Protein AF-A0A067P7G4-F1 (afdb_monomer_lite)

Structure (mmCIF, N/CA/C/O backbone):
data_AF-A0A067P7G4-F1
#
_entry.id   AF-A0A067P7G4-F1
#
loop_
_atom_site.group_PDB
_atom_site.id
_atom_site.type_symbol
_atom_site.label_atom_id
_atom_site.label_alt_id
_atom_site.label_comp_id
_atom_site.label_asym_id
_atom_site.label_entity_id
_atom_site.label_seq_id
_atom_site.pdbx_PDB_ins_code
_atom_site.Cartn_x
_atom_site.Cartn_y
_atom_site.Cartn_z
_atom_site.occupancy
_atom_site.B_iso_or_equiv
_atom_site.auth_seq_id
_atom_site.auth_comp_id
_atom_site.auth_asym_id
_atom_site.auth_atom_id
_atom_site.pdbx_PDB_model_num
ATOM 1 N N . MET A 1 1 ? 5.130 -58.683 61.739 1.00 37.44 1 MET A N 1
ATOM 2 C CA . MET A 1 1 ? 5.620 -57.426 62.346 1.00 37.44 1 MET A CA 1
ATOM 3 C C . MET A 1 1 ? 4.709 -56.280 61.912 1.00 37.44 1 MET A C 1
ATOM 5 O O . MET A 1 1 ? 4.531 -56.102 60.721 1.00 37.44 1 MET A O 1
ATOM 9 N N . VAL A 1 2 ? 4.068 -55.634 62.901 1.00 35.06 2 VAL A N 1
ATOM 10 C CA . VAL A 1 2 ? 3.696 -54.199 63.030 1.00 35.06 2 VAL A CA 1
ATOM 11 C C . VAL A 1 2 ? 3.196 -53.484 61.751 1.00 35.06 2 VAL A C 1
ATOM 13 O O . VAL A 1 2 ? 3.979 -53.220 60.854 1.00 35.06 2 VAL A O 1
ATOM 16 N N . LYS A 1 3 ? 1.889 -53.251 61.534 1.00 34.88 3 LYS A N 1
ATOM 17 C CA . LYS A 1 3 ? 0.940 -52.304 62.188 1.00 34.88 3 LYS A CA 1
ATOM 18 C C . LYS A 1 3 ? 1.294 -50.823 61.940 1.00 34.88 3 LYS A C 1
ATOM 20 O O . LYS A 1 3 ? 2.194 -50.297 62.575 1.00 34.88 3 LYS A O 1
ATOM 25 N N . GLY A 1 4 ? 0.530 -50.142 61.077 1.00 32.56 4 GLY A N 1
ATOM 26 C CA . GLY A 1 4 ? 0.728 -48.712 60.790 1.00 32.56 4 GLY A CA 1
ATOM 27 C C . GLY A 1 4 ? -0.354 -48.069 59.918 1.00 32.56 4 GLY A C 1
ATOM 28 O O . GLY A 1 4 ? -0.112 -47.699 58.781 1.00 32.56 4 GLY A O 1
ATOM 29 N N . ASN A 1 5 ? -1.559 -47.977 60.472 1.00 32.44 5 ASN A N 1
ATOM 30 C CA . ASN A 1 5 ? -2.705 -47.175 60.031 1.00 32.44 5 ASN A CA 1
ATOM 31 C C . ASN A 1 5 ? -2.359 -45.6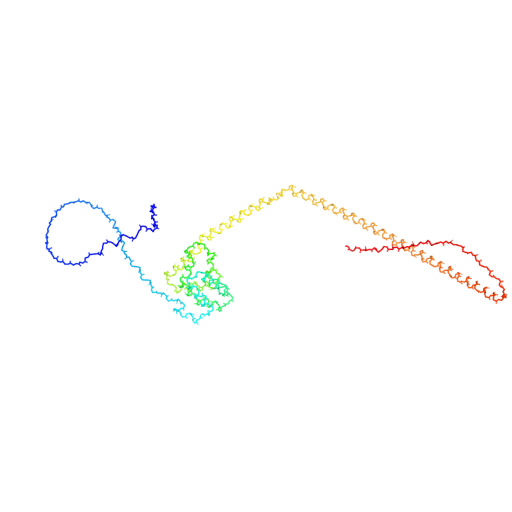75 59.917 1.00 32.44 5 ASN A C 1
ATOM 33 O O . ASN A 1 5 ? -1.681 -45.195 60.815 1.00 32.44 5 ASN A O 1
ATOM 37 N N . LEU A 1 6 ? -2.914 -44.938 58.938 1.00 35.84 6 LEU A N 1
ATOM 38 C CA . LEU A 1 6 ? -3.448 -43.571 59.128 1.00 35.84 6 LEU A CA 1
ATOM 39 C C . LEU A 1 6 ? -4.192 -43.057 57.880 1.00 35.84 6 LEU A C 1
ATOM 41 O O . LEU A 1 6 ? -3.631 -42.509 56.937 1.00 35.84 6 LEU A O 1
ATOM 45 N N . LYS A 1 7 ? -5.516 -43.214 57.932 1.00 39.22 7 LYS A N 1
ATOM 46 C CA . LYS A 1 7 ? -6.488 -42.369 57.231 1.00 39.22 7 LYS A CA 1
ATOM 47 C C . LYS A 1 7 ? -6.381 -40.917 57.737 1.00 39.22 7 LYS A C 1
ATOM 49 O O . LYS A 1 7 ? -6.209 -40.720 58.939 1.00 39.22 7 LYS A O 1
ATOM 54 N N . SER A 1 8 ? -6.743 -39.967 56.867 1.00 36.94 8 SER A N 1
ATOM 55 C CA . SER A 1 8 ? -7.354 -38.643 57.151 1.00 36.94 8 SER A CA 1
ATOM 56 C C . SER A 1 8 ? -6.454 -37.396 57.068 1.00 36.94 8 SER A C 1
ATOM 58 O O . SER A 1 8 ? -5.640 -37.128 57.942 1.00 36.94 8 SER A O 1
ATOM 60 N N . SER A 1 9 ? -6.759 -36.525 56.102 1.00 41.25 9 SER A N 1
ATOM 61 C CA . SER A 1 9 ? -6.746 -35.063 56.284 1.00 41.25 9 SER A CA 1
ATOM 62 C C . SER A 1 9 ? -8.078 -34.507 55.783 1.00 41.25 9 SER A C 1
ATOM 64 O O . SER A 1 9 ? -8.173 -33.814 54.779 1.00 41.25 9 SER A O 1
ATOM 66 N N . ALA A 1 10 ? -9.141 -34.906 56.483 1.00 38.00 10 ALA A N 1
ATOM 67 C CA . ALA A 1 10 ? -10.427 -34.229 56.447 1.00 38.00 10 ALA A CA 1
ATOM 68 C C . ALA A 1 10 ? -10.395 -33.135 57.522 1.00 38.00 10 ALA A C 1
ATOM 70 O O . ALA A 1 10 ? -10.117 -33.419 58.689 1.00 38.00 10 ALA A O 1
ATOM 71 N N . SER A 1 11 ? -10.638 -31.887 57.122 1.00 48.03 11 SER A N 1
ATOM 72 C CA . SER A 1 11 ? -10.582 -30.713 57.990 1.00 48.03 11 SER A CA 1
ATOM 73 C C . SER A 1 11 ? -11.470 -30.848 59.237 1.00 48.03 11 SER A C 1
ATOM 75 O O . SER A 1 11 ? -12.664 -31.144 59.185 1.00 48.03 11 SER A O 1
ATOM 77 N N . SER A 1 12 ? -10.837 -30.596 60.379 1.00 49.59 12 SER A N 1
ATOM 78 C CA . SER A 1 12 ? -11.317 -30.759 61.751 1.00 49.59 12 SER A CA 1
ATOM 79 C C . SER A 1 12 ? -12.225 -29.608 62.230 1.00 49.59 12 SER A C 1
ATOM 81 O O . SER A 1 12 ? -11.876 -28.915 63.188 1.00 49.59 12 SER A O 1
ATOM 83 N N . THR A 1 13 ? -13.405 -29.387 61.625 1.00 49.88 13 THR A N 1
ATOM 84 C CA . THR A 1 13 ? -14.286 -28.293 62.116 1.00 49.88 13 THR A CA 1
ATOM 85 C C . THR A 1 13 ? -15.806 -28.504 62.037 1.00 49.88 13 THR A C 1
ATOM 87 O O . THR A 1 13 ? -16.535 -27.521 62.109 1.00 49.88 13 THR A O 1
ATOM 90 N N . THR A 1 14 ? -16.358 -29.726 61.964 1.00 51.53 14 THR A N 1
ATOM 91 C CA . THR A 1 14 ? -17.844 -29.879 61.964 1.00 51.53 14 THR A CA 1
ATOM 92 C C . THR A 1 14 ? -18.454 -31.102 62.665 1.00 51.53 14 THR A C 1
ATOM 94 O O . THR A 1 14 ? -19.670 -31.266 62.610 1.00 51.53 14 THR A O 1
ATOM 97 N N . ARG A 1 15 ? -17.715 -31.929 63.424 1.00 47.44 15 ARG A N 1
ATOM 98 C CA . ARG A 1 15 ? -18.303 -33.122 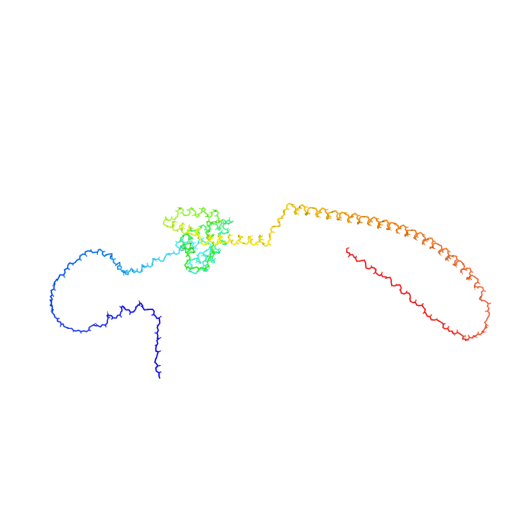64.091 1.00 47.44 15 ARG A CA 1
ATOM 99 C C . ARG A 1 15 ? -18.266 -33.112 65.625 1.00 47.44 15 ARG A C 1
ATOM 101 O O . ARG A 1 15 ? -18.019 -34.133 66.252 1.00 47.44 15 ARG A O 1
ATOM 108 N N . ARG A 1 16 ? -18.560 -31.964 66.248 1.00 52.81 16 ARG A N 1
ATOM 109 C CA . ARG A 1 16 ? -18.739 -31.838 67.715 1.00 52.81 16 ARG A CA 1
ATOM 110 C C . ARG A 1 16 ? -20.049 -31.134 68.098 1.00 52.81 16 ARG A C 1
ATOM 112 O O . ARG A 1 16 ? -20.063 -30.297 68.993 1.00 52.81 16 ARG A O 1
ATOM 119 N N . LYS A 1 17 ? -21.153 -31.439 67.403 1.00 51.19 17 LYS A N 1
ATOM 120 C CA . LYS A 1 17 ? -22.494 -30.911 67.744 1.00 51.19 17 LYS A CA 1
ATOM 121 C C . LYS A 1 17 ? -23.625 -31.937 67.863 1.00 51.19 17 LYS A C 1
ATOM 123 O O . LYS A 1 17 ? -24.713 -31.559 68.273 1.00 51.19 17 LYS A O 1
ATOM 128 N N . HIS A 1 18 ? -23.371 -33.226 67.643 1.00 47.22 18 HIS A N 1
ATOM 129 C CA . HIS A 1 18 ? -24.398 -34.265 67.800 1.00 47.22 18 HIS A CA 1
ATOM 130 C C . HIS A 1 18 ? -23.832 -35.491 68.526 1.00 47.22 18 HIS A C 1
ATOM 132 O O . HIS A 1 18 ? -23.586 -36.523 67.919 1.00 47.22 18 HIS A O 1
ATOM 138 N N . ALA A 1 19 ? -23.561 -35.359 69.828 1.00 43.84 19 ALA A N 1
ATOM 139 C CA . ALA A 1 19 ? -23.243 -36.498 70.704 1.00 43.84 19 ALA A CA 1
ATOM 140 C C . ALA A 1 19 ? -23.754 -36.301 72.146 1.00 43.84 19 ALA A C 1
ATOM 142 O O . ALA A 1 19 ? -23.176 -36.809 73.099 1.00 43.84 19 ALA A O 1
ATOM 143 N N . LYS A 1 20 ? -24.831 -35.526 72.321 1.00 49.62 20 LYS A N 1
ATOM 144 C CA . LYS A 1 20 ? -25.606 -35.461 73.569 1.00 49.62 20 LYS A CA 1
ATOM 145 C C . LYS A 1 20 ? -27.077 -35.256 73.221 1.00 49.62 20 LYS A C 1
ATOM 147 O O . LYS A 1 20 ? -27.537 -34.121 73.229 1.00 49.62 20 LYS A O 1
ATOM 152 N N . LYS A 1 21 ? -27.752 -36.333 72.806 1.00 44.19 21 LYS A N 1
ATOM 153 C CA . LYS A 1 21 ? -29.220 -36.525 72.782 1.00 44.19 21 LYS A CA 1
ATOM 154 C C . LYS A 1 21 ? -29.538 -37.824 72.034 1.00 44.19 21 LYS A C 1
ATOM 156 O O . LYS A 1 21 ? -29.974 -37.806 70.894 1.00 44.19 21 LYS A O 1
ATOM 161 N N . ALA A 1 22 ? -29.237 -38.945 72.668 1.00 38.84 22 ALA A N 1
ATOM 162 C CA . ALA A 1 22 ? -29.846 -40.232 72.360 1.00 38.84 22 ALA A CA 1
ATOM 163 C C . ALA A 1 22 ? -29.554 -41.133 73.556 1.00 38.84 22 ALA A C 1
ATOM 165 O O . ALA A 1 22 ? -28.545 -41.825 73.558 1.00 38.84 22 ALA A O 1
ATOM 166 N N . LEU A 1 23 ? -30.349 -40.981 74.615 1.00 33.88 23 LEU A N 1
ATOM 167 C CA . LEU A 1 23 ? -30.741 -42.045 75.541 1.00 33.88 23 LEU A CA 1
ATOM 168 C C . LEU A 1 23 ? -31.641 -41.445 76.623 1.00 33.88 23 LEU A C 1
ATOM 170 O O . LEU A 1 23 ? -31.251 -40.542 77.361 1.00 33.88 23 LEU A O 1
ATOM 174 N N . GLY A 1 24 ? -32.860 -41.961 76.648 1.00 29.84 24 GLY A N 1
ATOM 175 C CA . GLY A 1 24 ? -33.899 -41.760 77.645 1.00 29.84 24 GLY A CA 1
ATOM 176 C C . GLY A 1 24 ? -35.261 -41.934 76.962 1.00 29.84 24 GLY A C 1
ATOM 177 O O . GLY A 1 24 ? -35.410 -41.362 75.878 1.00 29.84 24 GLY A O 1
ATOM 178 N N . PRO A 1 25 ? -36.255 -42.648 77.537 1.00 41.41 25 PRO A N 1
ATOM 179 C CA . PRO A 1 25 ? -36.322 -43.275 78.876 1.00 41.41 25 PRO A CA 1
ATOM 180 C C . PRO A 1 25 ? -36.925 -44.721 78.843 1.00 41.41 25 PRO A C 1
ATOM 182 O O . PRO A 1 25 ? -37.183 -45.219 77.746 1.00 41.41 25 PRO A O 1
ATOM 185 N N . PRO A 1 26 ? -37.101 -45.437 79.980 1.00 39.00 26 PRO A N 1
ATOM 186 C CA . PRO A 1 26 ? -38.327 -45.253 80.776 1.00 39.00 26 PRO A CA 1
ATOM 187 C C . PRO A 1 26 ? -38.173 -45.374 82.316 1.00 39.00 26 PRO A C 1
ATOM 189 O O . PRO A 1 26 ? -37.183 -45.886 82.827 1.00 39.00 26 PRO A O 1
ATOM 192 N N . ASP A 1 27 ? -39.235 -44.911 82.984 1.00 32.38 27 ASP A N 1
ATOM 193 C CA . ASP A 1 27 ? -39.770 -45.256 84.314 1.00 32.38 27 ASP A CA 1
ATOM 194 C C . ASP A 1 27 ? -39.235 -44.667 85.644 1.00 32.38 27 ASP A C 1
ATOM 196 O O . ASP A 1 27 ? -38.199 -45.047 86.177 1.00 32.38 27 ASP A O 1
ATOM 200 N N . GLN A 1 28 ? -40.140 -43.850 86.220 1.00 33.31 28 GLN A N 1
ATOM 201 C CA . GLN A 1 28 ? -40.602 -43.785 87.623 1.00 33.31 28 GLN A CA 1
ATOM 202 C C . GLN A 1 28 ? -39.790 -43.037 88.713 1.00 33.31 28 GLN A C 1
ATOM 204 O O . GLN A 1 28 ? -38.634 -42.686 88.496 1.00 33.31 28 GLN A O 1
ATOM 209 N N . PRO A 1 29 ? -40.476 -42.590 89.797 1.00 47.06 29 PRO A N 1
ATOM 210 C CA . PRO A 1 29 ? -40.441 -41.213 90.292 1.00 47.06 29 PRO A CA 1
ATOM 211 C C . PRO A 1 29 ? -39.623 -41.071 91.583 1.00 47.06 29 PRO A C 1
ATOM 213 O O . PRO A 1 29 ? -39.289 -42.066 92.206 1.00 47.06 29 PRO A O 1
ATOM 216 N N . ASP A 1 30 ? -39.317 -39.835 91.989 1.00 32.44 30 ASP A N 1
ATOM 217 C CA . ASP A 1 30 ? -39.551 -39.344 93.357 1.00 32.44 30 ASP A CA 1
ATOM 218 C C . ASP A 1 30 ? -38.927 -37.961 93.609 1.00 32.44 30 ASP A C 1
ATOM 220 O O . ASP A 1 30 ? -38.006 -37.495 92.944 1.00 32.44 30 ASP A O 1
ATOM 224 N N . THR A 1 31 ? -39.580 -37.301 94.556 1.00 36.06 31 THR A N 1
ATOM 225 C CA . THR A 1 31 ? -39.586 -35.900 95.006 1.00 36.06 31 THR A CA 1
ATOM 226 C C . THR A 1 31 ? -38.274 -35.382 95.685 1.00 36.06 31 THR A C 1
ATOM 228 O O . THR A 1 31 ? -37.202 -35.905 95.412 1.00 36.06 31 THR A O 1
ATOM 231 N N . PRO A 1 32 ? -38.264 -34.277 96.472 1.00 51.12 32 PRO A N 1
ATOM 232 C CA . PRO A 1 32 ? -37.805 -32.937 96.085 1.00 51.12 32 PRO A CA 1
ATOM 233 C C . PRO A 1 32 ? -36.645 -32.409 96.983 1.00 51.12 32 PRO A C 1
ATOM 235 O O . PRO A 1 32 ? -36.084 -33.153 97.780 1.00 51.12 32 PRO A O 1
ATOM 238 N N . ASN A 1 33 ? -36.384 -31.088 96.937 1.00 33.56 33 ASN A N 1
ATOM 239 C CA . ASN A 1 33 ? -36.020 -30.204 98.075 1.00 33.56 33 ASN A CA 1
ATOM 240 C C . ASN A 1 33 ? -34.658 -29.457 98.005 1.00 33.56 33 ASN A C 1
ATOM 242 O O . ASN A 1 33 ? -33.608 -30.079 97.933 1.00 33.56 33 ASN A O 1
ATOM 246 N N . ARG A 1 34 ? -34.760 -28.109 98.099 1.00 30.69 34 ARG A N 1
ATOM 247 C CA . ARG A 1 34 ? -33.940 -27.107 98.843 1.00 30.69 34 ARG A CA 1
ATOM 248 C C . ARG A 1 34 ? -32.394 -27.194 98.790 1.00 30.69 34 ARG A C 1
ATOM 250 O O . ARG A 1 34 ? -31.807 -28.245 98.923 1.00 30.69 34 ARG A O 1
ATOM 257 N N . ASP A 1 35 ? -31.613 -26.113 98.710 1.00 36.88 35 ASP A N 1
ATOM 258 C CA . ASP A 1 35 ? -31.685 -24.882 99.504 1.00 36.88 35 ASP A CA 1
ATOM 259 C C . ASP A 1 35 ? -30.547 -23.896 99.102 1.00 36.88 35 ASP A C 1
ATOM 261 O O . ASP A 1 35 ? -29.462 -24.319 98.714 1.00 36.88 35 ASP A O 1
ATOM 265 N N . LYS A 1 36 ? -30.783 -22.597 99.365 1.00 34.22 36 LYS A N 1
ATOM 266 C CA . LYS A 1 36 ? -29.830 -21.534 99.808 1.00 34.22 36 LYS A CA 1
ATOM 267 C C . LYS A 1 36 ? -28.869 -20.790 98.828 1.00 34.22 36 LYS A C 1
ATOM 269 O O . LYS A 1 36 ? -27.791 -21.240 98.467 1.00 34.22 36 LYS A O 1
ATOM 274 N N . LYS A 1 37 ? -29.274 -19.529 98.559 1.00 31.25 37 LYS A N 1
ATOM 275 C CA . LYS A 1 37 ? -28.559 -18.206 98.475 1.00 31.25 37 LYS A CA 1
ATOM 276 C C . LYS A 1 37 ? -27.235 -18.058 99.297 1.00 31.25 37 LYS A C 1
ATOM 278 O O . LYS A 1 37 ? -27.057 -18.869 100.200 1.00 31.25 37 LYS A O 1
ATOM 283 N N . PRO A 1 38 ? -26.490 -16.903 99.288 1.00 49.53 38 PRO A N 1
ATOM 284 C CA . PRO A 1 38 ? -26.259 -15.790 98.318 1.00 49.53 38 PRO A CA 1
ATOM 285 C C . PRO A 1 38 ? -24.783 -15.223 98.314 1.00 49.53 38 PRO A C 1
ATOM 287 O O . PRO A 1 38 ? -23.913 -15.783 98.966 1.00 49.53 38 PRO A O 1
ATOM 290 N N . LYS A 1 39 ? -24.581 -14.021 97.708 1.00 27.88 39 LYS A N 1
ATOM 291 C CA . LYS A 1 39 ? -23.452 -13.024 97.750 1.00 27.88 39 LYS A CA 1
ATOM 292 C C . LYS A 1 39 ? -22.495 -13.073 96.541 1.00 27.88 39 LYS A C 1
ATOM 294 O O . LYS A 1 39 ? -22.135 -14.149 96.113 1.00 27.88 39 LYS A O 1
ATOM 299 N N . ALA A 1 40 ? -21.984 -11.983 95.955 1.00 29.62 40 ALA A N 1
ATOM 300 C CA . ALA A 1 40 ? -22.155 -10.532 96.086 1.00 29.62 40 ALA A CA 1
ATOM 301 C C . ALA A 1 40 ? -21.488 -9.833 94.864 1.00 29.62 40 ALA A C 1
ATOM 303 O O . ALA A 1 40 ? -20.621 -10.423 94.236 1.00 29.62 40 ALA A O 1
ATOM 304 N N . LYS A 1 41 ? -21.910 -8.586 94.581 1.00 32.41 41 LYS A N 1
ATOM 305 C CA . LYS A 1 41 ? -21.207 -7.449 93.925 1.00 32.41 41 LYS A CA 1
ATOM 306 C C . LYS A 1 41 ? -20.089 -7.734 92.896 1.00 32.41 41 LYS A C 1
ATOM 308 O O . LYS A 1 41 ? -19.017 -8.154 93.291 1.00 32.41 41 LYS A O 1
ATOM 313 N N . GLU A 1 42 ? -20.240 -7.236 91.661 1.00 30.55 42 GLU A N 1
ATOM 314 C CA . GLU A 1 42 ? -19.440 -6.094 91.159 1.00 30.55 42 GLU A CA 1
ATOM 315 C C . GLU A 1 42 ? -19.743 -5.719 89.694 1.00 30.55 42 GLU A C 1
ATOM 317 O O . GLU A 1 42 ? -19.790 -6.560 88.804 1.00 30.55 42 GLU A O 1
ATOM 322 N N . LYS A 1 43 ? -19.844 -4.400 89.494 1.00 34.69 43 LYS A N 1
ATOM 323 C CA . LYS A 1 43 ? -19.420 -3.600 88.333 1.00 34.69 43 LYS A CA 1
ATOM 324 C C . LYS A 1 43 ? -19.987 -3.921 86.947 1.00 34.69 43 LYS A C 1
ATOM 326 O O . LYS A 1 43 ? -19.576 -4.836 86.239 1.00 34.69 43 LYS A O 1
ATOM 331 N N . GLY A 1 44 ? -20.823 -2.981 86.505 1.00 43.00 44 GLY A N 1
ATOM 332 C CA . GLY A 1 44 ? -21.142 -2.750 85.108 1.00 43.00 44 GLY A CA 1
ATOM 333 C C . GLY A 1 44 ? -19.888 -2.609 84.244 1.00 43.00 44 GLY A C 1
ATOM 334 O O . GLY A 1 44 ? -19.040 -1.745 84.455 1.00 43.00 44 GLY A O 1
ATOM 335 N N . LYS A 1 45 ? -19.820 -3.462 83.229 1.00 34.53 45 LYS A N 1
ATOM 336 C CA . LYS A 1 45 ? -19.130 -3.216 81.967 1.00 34.53 45 LYS A CA 1
ATOM 337 C C . LYS A 1 45 ? -20.135 -3.571 80.886 1.00 34.53 45 LYS A C 1
ATOM 339 O O . LYS A 1 45 ? -20.546 -4.727 80.799 1.00 34.53 45 LYS A O 1
ATOM 344 N N . GLY A 1 46 ? -20.554 -2.566 80.117 1.00 42.69 46 GLY A N 1
ATOM 345 C CA . GLY A 1 46 ? -21.411 -2.731 78.950 1.00 42.69 46 GLY A CA 1
ATOM 346 C C . GLY A 1 46 ? -20.787 -3.752 78.008 1.00 42.69 46 GLY A C 1
ATOM 347 O O . GLY A 1 46 ? -19.848 -3.453 77.272 1.00 42.69 46 GLY A O 1
ATOM 348 N N . LYS A 1 47 ? -21.282 -4.989 78.079 1.00 43.44 47 LYS A N 1
ATOM 349 C CA . LYS A 1 47 ? -20.996 -6.016 77.091 1.00 43.44 47 LYS A CA 1
ATOM 350 C C . LYS A 1 47 ? -21.670 -5.551 75.812 1.00 43.44 47 LYS A C 1
ATOM 352 O O . LYS A 1 47 ? -22.891 -5.561 75.724 1.00 43.44 47 LYS A O 1
ATOM 357 N N . ARG A 1 48 ? -20.855 -5.161 74.831 1.00 50.72 48 ARG A N 1
ATOM 358 C CA . ARG A 1 48 ? -21.202 -5.212 73.411 1.00 50.72 48 ARG A CA 1
ATOM 359 C C . ARG A 1 48 ? -21.770 -6.609 73.184 1.00 50.72 48 ARG A C 1
ATOM 361 O O . ARG A 1 48 ? -21.009 -7.578 73.193 1.00 50.72 48 ARG A O 1
ATOM 368 N N . GLU A 1 49 ? -23.095 -6.714 73.154 1.00 47.16 49 GLU A N 1
ATOM 369 C CA . GLU A 1 49 ? -23.796 -7.982 73.014 1.00 47.16 49 GLU A CA 1
ATOM 370 C C . GLU A 1 49 ? -23.207 -8.678 71.795 1.00 47.16 49 GLU A C 1
ATOM 372 O O . GLU A 1 49 ? -23.235 -8.156 70.677 1.00 47.16 49 GLU A O 1
ATOM 377 N N . ALA A 1 50 ? -22.555 -9.815 72.035 1.00 54.84 50 ALA A N 1
ATOM 378 C CA . ALA A 1 50 ? -22.058 -10.655 70.970 1.00 54.84 50 ALA A CA 1
ATOM 379 C C . ALA A 1 50 ? -23.289 -11.048 70.161 1.00 54.84 50 ALA A C 1
ATOM 381 O O . ALA A 1 50 ? -24.079 -11.860 70.641 1.00 54.84 50 ALA A O 1
ATOM 382 N N . ARG A 1 51 ? -23.479 -10.400 68.998 1.00 59.00 51 ARG A N 1
ATOM 383 C CA . ARG A 1 51 ? -24.607 -10.631 68.094 1.00 59.00 51 ARG A CA 1
ATOM 384 C C . ARG A 1 51 ? -24.764 -12.134 67.970 1.00 59.00 51 ARG A C 1
ATOM 386 O O . ARG A 1 51 ? -23.907 -12.807 67.392 1.00 59.00 51 ARG A O 1
ATOM 393 N N . VAL A 1 52 ? -25.816 -12.651 68.604 1.00 59.00 52 VAL A N 1
ATOM 394 C CA . VAL A 1 52 ? -26.218 -14.043 68.481 1.00 59.00 52 VAL A CA 1
ATOM 395 C C . VAL A 1 52 ? -26.240 -14.288 66.982 1.00 59.00 52 VAL A C 1
ATOM 397 O O . VAL A 1 52 ? -26.862 -13.515 66.253 1.00 59.00 52 VAL A O 1
ATOM 400 N N . LYS A 1 53 ? -25.499 -15.295 66.502 1.00 62.09 53 LYS A N 1
ATOM 401 C CA . LYS A 1 53 ? -25.622 -15.775 65.122 1.00 62.09 53 LYS A CA 1
ATOM 402 C C . LYS A 1 53 ? -27.013 -16.394 65.005 1.00 62.09 53 LYS A C 1
ATOM 404 O O . LYS A 1 53 ? -27.161 -17.612 65.022 1.00 62.09 53 LYS A O 1
ATOM 409 N N . MET A 1 54 ? -28.030 -15.536 65.010 1.00 70.12 54 MET A N 1
ATOM 410 C CA . MET A 1 54 ? -29.380 -15.870 64.632 1.00 70.12 54 MET A CA 1
ATOM 411 C C . MET A 1 54 ? -29.247 -16.365 63.209 1.00 70.12 54 MET A C 1
ATOM 413 O O . MET A 1 54 ? -28.734 -15.666 62.334 1.00 70.12 54 MET A O 1
ATOM 417 N N . TYR A 1 55 ? -29.614 -17.623 63.023 1.00 78.50 55 TYR A N 1
ATOM 418 C CA . TYR A 1 55 ? -29.826 -18.162 61.702 1.00 78.50 55 TYR A CA 1
ATOM 419 C C . TYR A 1 55 ? -30.918 -17.304 61.064 1.00 78.50 55 TYR A C 1
ATOM 421 O O . TYR A 1 55 ? -32.083 -17.403 61.440 1.00 78.50 55 TYR A O 1
ATOM 429 N N . ILE A 1 56 ? -30.514 -16.403 60.171 1.00 73.56 56 ILE A N 1
ATOM 430 C CA . ILE A 1 56 ? -31.433 -15.769 59.239 1.00 73.56 56 ILE A CA 1
ATOM 431 C C . ILE A 1 56 ? -31.682 -16.864 58.206 1.00 73.56 56 ILE A C 1
ATOM 433 O O . ILE A 1 56 ? -30.732 -17.237 57.507 1.00 73.56 56 ILE A O 1
ATOM 437 N N . PRO A 1 57 ? -32.883 -17.463 58.161 1.00 74.81 57 PRO A N 1
ATOM 438 C CA . PRO A 1 57 ? -33.184 -18.418 57.112 1.00 74.81 57 PRO A CA 1
ATOM 439 C C . PRO A 1 57 ? -32.907 -17.733 55.772 1.00 74.81 57 PRO A C 1
ATOM 441 O O . PRO A 1 57 ? -33.242 -16.551 55.640 1.00 74.81 57 PRO A O 1
ATOM 444 N N . PRO A 1 58 ? -32.271 -18.422 54.807 1.00 72.94 58 PRO A N 1
ATOM 445 C CA . PRO A 1 58 ? -32.092 -17.863 53.479 1.00 72.94 58 PRO A CA 1
ATOM 446 C C . PRO A 1 58 ? -33.463 -17.381 53.022 1.00 72.94 58 PRO A C 1
ATOM 448 O O . PRO A 1 58 ? -34.426 -18.156 53.003 1.00 72.94 58 PRO A O 1
ATOM 451 N N . THR A 1 59 ? -33.575 -16.076 52.780 1.00 67.06 59 THR A N 1
ATOM 452 C CA . THR A 1 59 ? -34.816 -15.488 52.292 1.00 67.06 59 THR A CA 1
ATOM 453 C C . THR A 1 59 ? -35.200 -16.272 51.058 1.00 67.06 59 THR A C 1
ATOM 455 O O . THR A 1 59 ? -34.345 -16.511 50.199 1.00 67.06 59 THR A O 1
ATOM 458 N N . LYS A 1 60 ? -36.452 -16.740 51.008 1.00 65.56 60 LYS A N 1
ATOM 459 C CA . LYS A 1 60 ? -36.945 -17.471 49.841 1.00 65.56 60 LYS A CA 1
ATOM 460 C C . LYS A 1 60 ? -36.560 -16.650 48.608 1.00 65.56 60 LYS A C 1
ATOM 462 O O . LYS A 1 60 ? -36.808 -15.440 48.637 1.00 65.56 60 LYS A O 1
ATOM 467 N N . PRO A 1 61 ? -35.903 -17.253 47.600 1.00 67.50 61 PRO A N 1
ATOM 468 C CA . PRO A 1 61 ? -35.603 -16.530 46.378 1.00 67.50 61 PRO A CA 1
ATOM 469 C C . PRO A 1 61 ? -36.906 -15.889 45.913 1.00 67.50 61 PRO A C 1
ATOM 471 O O . PRO A 1 61 ? -37.956 -16.541 45.941 1.00 67.50 61 PRO A O 1
ATOM 474 N N . GLY A 1 62 ? -36.846 -14.590 45.617 1.00 65.06 62 GLY A N 1
ATOM 475 C CA . GLY A 1 62 ? -38.007 -13.857 45.133 1.00 65.06 62 GLY A CA 1
ATOM 476 C C . GLY A 1 62 ? -38.638 -14.604 43.953 1.00 65.06 62 GLY A C 1
ATOM 477 O O . GLY A 1 62 ? -37.937 -15.372 43.283 1.00 65.06 62 GLY A O 1
ATOM 478 N N . PRO A 1 63 ? -39.950 -14.437 43.724 1.00 64.81 63 PRO A N 1
ATOM 479 C CA . PRO A 1 63 ? -40.615 -15.055 42.584 1.00 64.81 63 PRO A CA 1
ATOM 480 C C . PRO A 1 63 ? -39.786 -14.808 41.321 1.00 64.81 63 PRO A C 1
ATOM 482 O O . PRO A 1 63 ? -39.317 -13.689 41.106 1.00 64.81 63 PRO A O 1
ATOM 485 N N . ALA A 1 64 ? -39.547 -15.871 40.545 1.00 63.19 64 ALA A N 1
ATOM 486 C CA . ALA A 1 64 ? -38.799 -15.776 39.299 1.00 63.19 64 ALA A CA 1
ATOM 487 C C . ALA A 1 64 ? -39.466 -14.698 38.443 1.00 63.19 64 ALA A C 1
ATOM 489 O O . ALA A 1 64 ? -40.650 -14.812 38.124 1.00 63.19 64 ALA A O 1
ATOM 490 N N . GLN A 1 65 ? -38.734 -13.620 38.170 1.00 66.25 65 GLN A N 1
ATOM 491 C CA . GLN A 1 65 ? -39.269 -12.525 37.381 1.00 66.25 65 GLN A CA 1
ATOM 492 C C . GLN A 1 65 ? -39.598 -13.091 35.990 1.00 66.25 65 GLN A C 1
ATOM 494 O O . GLN A 1 65 ? -38.741 -13.776 35.422 1.00 66.25 65 GLN A O 1
ATOM 499 N N . PRO A 1 66 ? -40.827 -12.897 35.477 1.00 65.38 66 PRO A N 1
ATOM 500 C CA . PRO A 1 66 ? -41.170 -13.352 34.137 1.00 65.38 66 PRO A CA 1
ATOM 501 C C . PRO A 1 66 ? -40.223 -12.699 33.127 1.00 65.38 66 PRO A C 1
ATOM 503 O O . PRO A 1 66 ? -39.814 -11.551 33.324 1.00 65.38 66 PRO A O 1
ATOM 506 N N . ASP A 1 67 ? -39.855 -13.444 32.083 1.00 69.81 67 ASP A N 1
ATOM 507 C CA . ASP A 1 67 ? -38.981 -12.928 31.031 1.00 69.81 67 ASP A CA 1
ATOM 508 C C . ASP A 1 67 ? -39.622 -11.655 30.444 1.00 69.81 67 ASP A C 1
ATOM 510 O O . ASP A 1 67 ? -40.809 -11.687 30.092 1.00 69.81 67 ASP A O 1
ATOM 514 N N . PRO A 1 68 ? -38.899 -10.522 30.372 1.00 70.12 68 PRO A N 1
ATOM 515 C CA . PRO A 1 68 ? -39.421 -9.291 29.782 1.00 70.12 68 PRO A CA 1
ATOM 516 C C . PRO A 1 68 ? -39.981 -9.483 28.364 1.00 70.12 68 PRO A C 1
ATOM 518 O O . PRO A 1 68 ? -40.898 -8.755 27.985 1.00 70.12 68 PRO A O 1
ATOM 521 N N . LEU A 1 69 ? -39.498 -10.474 27.605 1.00 76.44 69 LEU A N 1
ATOM 522 C CA . LEU A 1 69 ? -40.037 -10.813 26.282 1.00 76.44 69 LEU A CA 1
ATOM 523 C C . LEU A 1 69 ? -41.504 -11.266 26.332 1.00 76.44 69 LEU A C 1
ATOM 525 O O . LEU A 1 69 ? -42.318 -10.818 25.519 1.00 76.44 69 LEU A O 1
ATOM 529 N N . ASP A 1 70 ? -41.842 -12.113 27.306 1.00 77.12 70 ASP A N 1
ATOM 530 C CA . ASP A 1 70 ? -43.180 -12.689 27.467 1.00 77.12 70 ASP A CA 1
ATOM 531 C C . ASP A 1 70 ? -44.111 -11.732 28.220 1.00 77.12 70 ASP A C 1
ATOM 533 O O . ASP A 1 70 ? -45.285 -11.593 27.877 1.00 77.12 70 ASP A O 1
ATOM 537 N N . ALA A 1 71 ? -43.583 -11.024 29.223 1.00 72.44 71 ALA A N 1
ATOM 538 C CA . ALA A 1 71 ? -44.355 -10.085 30.034 1.00 72.44 71 ALA A CA 1
ATOM 539 C C . ALA A 1 71 ? -44.857 -8.874 29.230 1.00 72.44 71 ALA A C 1
ATOM 541 O O . ALA A 1 71 ? -45.931 -8.348 29.518 1.00 72.44 71 ALA A O 1
ATOM 542 N N . MET A 1 72 ? -44.091 -8.436 28.227 1.00 72.31 72 MET A N 1
ATOM 543 C CA . MET A 1 72 ? -44.441 -7.296 27.374 1.00 72.31 72 MET A CA 1
ATOM 544 C C . MET A 1 72 ? -45.142 -7.706 26.070 1.00 72.31 72 MET A C 1
ATOM 546 O O . MET A 1 72 ? -45.513 -6.840 25.283 1.00 72.31 72 MET A O 1
ATOM 550 N N . GLY A 1 73 ? -45.311 -9.010 25.811 1.00 78.38 73 GLY A N 1
ATOM 551 C CA . GLY A 1 73 ? -45.914 -9.518 24.573 1.00 78.38 73 GLY A CA 1
ATOM 552 C C . GLY A 1 73 ? -45.109 -9.211 23.303 1.00 78.38 73 GLY A C 1
ATOM 553 O O . GLY A 1 73 ? -45.620 -9.382 22.197 1.00 78.38 73 GLY A O 1
ATOM 554 N N . LEU A 1 74 ? -43.851 -8.774 23.438 1.00 80.44 74 LEU A N 1
ATOM 555 C CA . LEU A 1 74 ? -42.987 -8.351 22.328 1.00 80.44 74 LEU A CA 1
ATOM 556 C C . LEU A 1 74 ? -42.566 -9.519 21.425 1.00 80.44 74 LEU A C 1
ATOM 558 O O . LEU A 1 74 ? -42.181 -9.307 20.276 1.00 80.44 74 LEU A O 1
ATOM 562 N N . ALA A 1 75 ? -42.711 -10.757 21.908 1.00 81.88 75 ALA A N 1
ATOM 563 C CA . ALA A 1 75 ? -42.447 -11.981 21.156 1.00 81.88 75 ALA A CA 1
ATOM 564 C C . ALA A 1 75 ? -43.240 -12.106 19.839 1.00 81.88 75 ALA A C 1
ATOM 566 O O . ALA A 1 75 ? -42.828 -12.839 18.947 1.00 81.88 75 ALA A O 1
ATOM 567 N N . HIS A 1 76 ? -44.373 -11.412 19.699 1.00 80.31 76 HIS A N 1
ATOM 568 C CA . HIS A 1 76 ? -45.187 -11.450 18.476 1.00 80.31 76 HIS A CA 1
ATOM 569 C C . HIS A 1 76 ? -44.911 -10.288 17.515 1.00 80.31 76 HIS A C 1
ATOM 571 O O . HIS A 1 76 ? -45.330 -10.343 16.361 1.00 80.31 76 HIS A O 1
ATOM 577 N N . TRP A 1 77 ? -44.229 -9.245 17.990 1.00 82.50 77 TRP A N 1
ATOM 578 C CA . TRP A 1 77 ? -43.995 -8.000 17.253 1.00 82.50 77 TRP A CA 1
ATOM 579 C C . TRP A 1 77 ? -42.577 -7.922 16.690 1.00 82.50 77 TRP A C 1
ATOM 581 O O . TRP A 1 77 ? -42.353 -7.320 15.642 1.00 82.50 77 TRP A O 1
ATOM 591 N N . LEU A 1 78 ? -41.618 -8.555 17.366 1.00 87.00 78 LEU A N 1
ATOM 592 C CA . LEU A 1 78 ? -40.223 -8.550 16.953 1.00 87.00 78 LEU A CA 1
ATOM 593 C C . LEU A 1 78 ? -39.952 -9.579 15.844 1.00 87.00 78 LEU A C 1
ATOM 595 O O . LEU A 1 78 ? -40.531 -10.670 15.846 1.00 87.00 78 LEU A O 1
ATOM 599 N N . PRO A 1 79 ? -39.013 -9.287 14.927 1.00 90.19 79 PRO A N 1
ATOM 600 C CA . PRO A 1 79 ? -38.537 -10.268 13.963 1.00 90.19 79 PRO A CA 1
ATOM 601 C C . PRO A 1 79 ? -38.008 -11.538 14.657 1.00 90.19 79 PRO A C 1
ATOM 603 O O . PRO A 1 79 ? -37.315 -11.436 15.675 1.00 90.19 79 PRO A O 1
ATOM 606 N N . PRO A 1 80 ? -38.252 -12.735 14.095 1.00 86.00 80 PR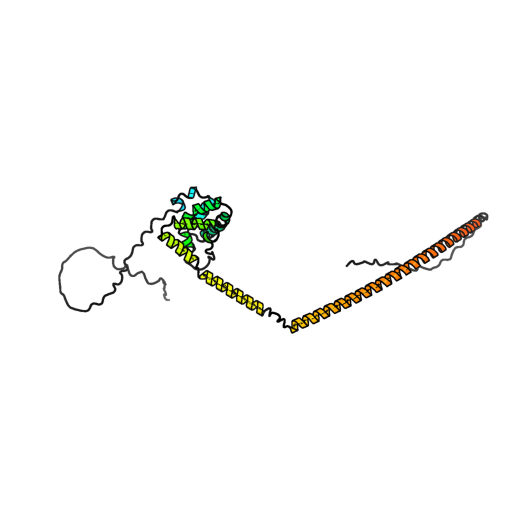O A N 1
ATOM 607 C CA . PRO A 1 80 ? -37.874 -14.003 14.725 1.00 86.00 80 PRO A CA 1
ATOM 608 C C . PRO A 1 80 ? -36.360 -14.128 14.942 1.00 86.00 80 PRO A C 1
ATOM 610 O O . PRO A 1 80 ? -35.922 -14.622 15.978 1.00 86.00 80 PRO A O 1
ATOM 613 N N . GLU A 1 81 ? -35.563 -13.606 14.010 1.00 89.31 81 GLU A N 1
ATOM 614 C CA . GLU A 1 81 ? -34.100 -13.561 14.106 1.00 89.31 81 GLU A CA 1
ATOM 615 C C . GLU A 1 81 ? -33.626 -12.768 15.338 1.00 89.31 81 GLU A C 1
ATOM 617 O O . GLU A 1 81 ? -32.715 -13.187 16.050 1.00 89.31 81 GLU A O 1
ATOM 622 N N . LEU A 1 82 ? -34.285 -11.645 15.646 1.00 88.19 82 LEU A N 1
ATOM 623 C CA . LEU A 1 82 ? -33.951 -10.819 16.807 1.00 88.19 82 LEU A CA 1
ATOM 624 C C . LEU A 1 82 ? -34.365 -11.497 18.118 1.00 88.19 82 LEU A C 1
ATOM 626 O O . LEU A 1 82 ? -33.645 -11.435 19.113 1.00 88.19 82 LEU A O 1
ATOM 630 N N . LEU A 1 83 ? -35.499 -12.198 18.114 1.00 88.44 83 LEU A N 1
ATOM 631 C CA . LEU A 1 83 ? -35.977 -12.939 19.280 1.00 88.44 83 LEU A CA 1
ATOM 632 C C . LEU A 1 83 ? -35.020 -14.057 19.694 1.00 88.44 83 LEU A C 1
ATOM 634 O O . LEU A 1 83 ? -34.771 -14.227 20.886 1.00 88.44 83 LEU A O 1
ATOM 638 N N . VAL A 1 84 ? -34.439 -14.786 18.736 1.00 89.50 84 VAL A N 1
ATOM 639 C CA . VAL A 1 84 ? -33.445 -15.832 19.032 1.00 89.50 84 VAL A CA 1
ATOM 640 C C . VAL A 1 84 ? -32.220 -15.236 19.725 1.00 89.50 84 VAL A C 1
ATOM 642 O O . VAL A 1 84 ? -31.749 -15.785 20.728 1.00 89.50 84 VAL A O 1
ATOM 645 N N . VAL A 1 85 ? -31.744 -14.085 19.243 1.00 87.44 85 VAL A N 1
ATOM 646 C CA . VAL A 1 85 ? -30.627 -13.356 19.855 1.00 87.44 85 VAL A CA 1
ATOM 647 C C . VAL A 1 85 ? -30.981 -12.941 21.287 1.00 87.44 85 VAL A C 1
ATOM 649 O O . VAL A 1 85 ? -30.241 -13.267 22.216 1.00 87.44 85 VAL A O 1
ATOM 652 N N . LEU A 1 86 ? -32.150 -12.336 21.513 1.00 85.94 86 LEU A N 1
ATOM 653 C CA . LEU A 1 86 ? -32.586 -11.915 22.851 1.00 85.94 86 LEU A CA 1
ATOM 654 C C . LEU A 1 86 ? -32.754 -13.100 23.823 1.00 85.94 86 LEU A C 1
ATOM 656 O O . LEU A 1 86 ? -32.267 -13.043 24.953 1.00 85.94 86 LEU A O 1
ATOM 660 N N . GLN A 1 87 ? -33.334 -14.218 23.381 1.00 85.81 87 GLN A N 1
ATOM 661 C CA . GLN A 1 87 ? -33.448 -15.436 24.197 1.00 85.81 87 GLN A CA 1
ATOM 662 C C . GLN A 1 87 ? -32.083 -16.052 24.523 1.00 85.81 87 GLN A C 1
ATOM 664 O O . GLN A 1 87 ? -31.879 -16.627 25.596 1.00 85.81 87 GLN A O 1
ATOM 669 N N . SER A 1 88 ? -31.124 -15.961 23.600 1.00 85.56 88 SER A N 1
ATOM 670 C CA . SER A 1 88 ? -29.776 -16.485 23.813 1.00 85.56 88 SER A CA 1
ATOM 671 C C . SER A 1 88 ? -28.980 -15.676 24.847 1.00 85.56 88 SER A C 1
ATOM 673 O O . SER A 1 88 ? -28.205 -16.273 25.599 1.00 85.56 88 SER A O 1
ATOM 675 N N . LEU A 1 89 ? -29.262 -14.373 24.992 1.00 79.62 89 LEU A N 1
ATOM 676 C CA . LEU A 1 89 ? -28.729 -13.528 26.071 1.00 79.62 89 LEU A CA 1
ATOM 677 C C . LEU A 1 89 ? -29.259 -13.933 27.459 1.00 79.62 89 LEU A C 1
ATOM 679 O O . LEU A 1 89 ? -28.525 -13.847 28.448 1.00 79.62 89 LEU A O 1
ATOM 683 N N . GLY A 1 90 ? -30.495 -14.446 27.521 1.00 78.12 90 GLY A N 1
ATOM 684 C CA . GLY A 1 90 ? -31.141 -14.956 28.738 1.00 78.12 90 GLY A CA 1
ATOM 685 C C . GLY A 1 90 ? -30.532 -16.243 29.306 1.00 78.12 90 GLY A C 1
ATOM 686 O O . GLY A 1 90 ? -30.725 -16.578 30.480 1.00 78.12 90 GLY A O 1
ATOM 687 N N . LYS A 1 91 ? -29.757 -16.983 28.504 1.00 83.12 91 LYS A N 1
ATOM 688 C CA . LYS A 1 91 ? -29.149 -18.258 28.919 1.00 83.12 91 LYS A CA 1
ATOM 689 C C . LYS A 1 91 ? -28.029 -18.031 29.936 1.00 83.12 91 LYS A C 1
ATOM 691 O O . LYS A 1 91 ? -27.433 -16.969 30.008 1.00 83.12 91 LYS A O 1
ATOM 696 N N . LYS A 1 92 ? -27.687 -19.043 30.743 1.00 77.81 92 LYS A N 1
ATOM 697 C CA . LYS A 1 92 ? -26.613 -18.918 31.757 1.00 77.81 92 LYS A CA 1
ATOM 698 C C . LYS A 1 92 ? -25.195 -18.976 31.174 1.00 77.81 92 LYS A C 1
ATOM 700 O O . LYS A 1 92 ? -24.274 -18.491 31.821 1.00 77.81 92 LYS A O 1
ATOM 705 N N . ALA A 1 93 ? -25.020 -19.571 29.994 1.00 79.50 93 ALA A N 1
ATOM 706 C CA . ALA A 1 93 ? -23.711 -19.795 29.386 1.00 79.50 93 ALA A CA 1
ATOM 707 C C . ALA A 1 93 ? -23.101 -18.492 28.848 1.00 79.50 93 ALA A C 1
ATOM 709 O O . ALA A 1 93 ? -23.696 -17.833 28.001 1.00 79.50 93 ALA A O 1
ATOM 710 N N . GLU A 1 94 ? -21.900 -18.148 29.311 1.00 77.19 94 GLU A N 1
ATOM 711 C CA . GLU A 1 94 ? -21.201 -16.916 28.925 1.00 77.19 94 GLU A CA 1
ATOM 712 C C . GLU A 1 94 ? -20.841 -16.885 27.435 1.00 77.19 94 GLU A C 1
ATOM 714 O O . GLU A 1 94 ? -21.156 -15.914 26.759 1.00 77.19 94 GLU A O 1
ATOM 719 N N . VAL A 1 95 ? -20.298 -17.979 26.891 1.00 77.69 95 VAL A N 1
ATOM 720 C CA . VAL A 1 95 ? -19.924 -18.081 25.465 1.00 77.69 95 VAL A CA 1
ATOM 721 C C . VAL A 1 95 ? -21.121 -17.818 24.543 1.00 77.69 95 VAL A C 1
ATOM 723 O O . VAL A 1 95 ? -20.991 -17.146 23.525 1.00 77.69 95 VAL A O 1
ATOM 726 N N . THR A 1 96 ? -22.310 -18.296 24.921 1.00 81.81 96 THR A N 1
ATOM 727 C CA . THR A 1 96 ? -23.543 -18.047 24.162 1.00 81.81 96 THR A CA 1
ATOM 728 C C . THR A 1 96 ? -23.967 -16.581 24.229 1.00 81.81 96 THR A C 1
ATOM 730 O O . THR A 1 96 ? -24.405 -16.046 23.218 1.00 81.81 96 THR A O 1
ATOM 733 N N . LYS A 1 97 ? -23.800 -15.913 25.379 1.00 80.88 97 LYS A N 1
ATOM 734 C CA . LYS A 1 97 ? -24.086 -14.476 25.508 1.00 80.88 97 LYS A CA 1
ATOM 735 C C . LYS A 1 97 ? -23.130 -13.630 24.679 1.00 80.88 97 LYS A C 1
ATOM 737 O O . LYS A 1 97 ? -23.572 -12.701 24.024 1.00 80.88 97 LYS A O 1
ATOM 742 N N . VAL A 1 98 ? -21.839 -13.955 24.709 1.00 78.50 98 VAL A N 1
ATOM 743 C CA . VAL A 1 98 ? -20.797 -13.257 23.942 1.00 78.50 98 VAL A CA 1
ATOM 744 C C . VAL A 1 98 ? -21.123 -13.306 22.451 1.00 78.50 98 VAL A C 1
ATOM 746 O O . VAL A 1 98 ? -21.189 -12.260 21.814 1.00 78.50 98 VAL A O 1
ATOM 749 N N . HIS A 1 99 ? -21.417 -14.496 21.923 1.00 83.25 99 HIS A N 1
ATOM 750 C CA . HIS A 1 99 ? -21.784 -14.659 20.517 1.00 83.25 99 HIS A CA 1
ATOM 751 C C . HIS A 1 99 ? -23.089 -13.924 20.166 1.00 83.25 99 HIS A C 1
ATOM 753 O O . HIS A 1 99 ? -23.150 -13.212 19.172 1.00 83.25 99 HIS A O 1
ATOM 759 N N . ALA A 1 100 ? -24.101 -13.996 21.033 1.00 84.50 100 ALA A N 1
ATOM 760 C CA . ALA A 1 100 ? -25.354 -13.268 20.850 1.00 84.50 100 ALA A CA 1
ATOM 761 C C . ALA A 1 100 ? -25.180 -11.739 20.835 1.00 84.50 100 ALA A C 1
ATOM 763 O O . ALA A 1 100 ? -25.852 -11.041 20.079 1.00 84.50 100 ALA A O 1
ATOM 764 N N . LEU A 1 101 ? -24.278 -11.203 21.665 1.00 83.25 101 LEU A N 1
ATOM 765 C CA . LEU A 1 101 ? -23.934 -9.779 21.663 1.00 83.25 101 LEU A CA 1
ATOM 766 C C . LEU A 1 101 ? -23.220 -9.375 20.370 1.00 83.25 101 LEU A C 1
ATOM 768 O O . LEU A 1 101 ? -23.491 -8.299 19.837 1.00 83.25 101 LEU A O 1
ATOM 772 N N . GLU A 1 102 ? -22.332 -10.229 19.861 1.00 84.25 102 GLU A N 1
ATOM 773 C CA . GLU A 1 102 ? -21.650 -10.014 18.582 1.00 84.25 102 GLU A CA 1
ATOM 774 C C . GLU A 1 102 ? -22.644 -10.013 17.417 1.00 84.25 102 GLU A C 1
ATOM 776 O O . GLU A 1 102 ? -22.615 -9.091 16.600 1.00 84.25 102 GLU A O 1
ATOM 781 N N . ASP A 1 103 ? -23.576 -10.966 17.396 1.00 86.94 103 ASP A N 1
ATOM 782 C CA . ASP A 1 103 ? -24.631 -11.048 16.386 1.00 86.94 103 ASP A CA 1
ATOM 783 C C . ASP A 1 103 ? -25.571 -9.837 16.457 1.00 86.94 103 ASP A C 1
ATOM 785 O O . ASP A 1 103 ? -25.893 -9.234 15.428 1.00 86.94 103 ASP A O 1
ATOM 789 N N . LEU A 1 104 ? -25.961 -9.409 17.666 1.00 87.31 104 LEU A N 1
ATOM 790 C CA . LEU A 1 104 ? -26.763 -8.200 17.857 1.00 87.31 104 LEU A CA 1
ATOM 791 C C . LEU A 1 104 ? -26.039 -6.961 17.320 1.00 87.31 104 LEU A C 1
ATOM 793 O O . LEU A 1 104 ? -26.619 -6.150 16.593 1.00 87.31 104 LEU A O 1
ATOM 797 N N . GLN A 1 105 ? -24.755 -6.813 17.645 1.00 84.81 105 GLN A N 1
ATOM 798 C CA . GLN A 1 105 ? -23.974 -5.664 17.212 1.00 84.81 105 GLN A CA 1
ATOM 799 C C . GLN A 1 105 ? -23.754 -5.663 15.693 1.00 84.81 105 GLN A C 1
ATOM 801 O O . GLN A 1 105 ? -23.904 -4.623 15.049 1.00 84.81 105 GLN A O 1
ATOM 806 N N . ALA A 1 106 ? -23.389 -6.806 15.112 1.00 84.38 106 ALA A N 1
ATOM 807 C CA . ALA A 1 106 ? -23.052 -6.925 13.699 1.00 84.38 106 ALA A CA 1
ATOM 808 C C . ALA A 1 106 ? -24.278 -6.820 12.785 1.00 84.38 106 ALA A C 1
ATOM 810 O O . ALA A 1 106 ? -24.221 -6.107 11.782 1.00 84.38 106 ALA A O 1
ATOM 811 N N . HIS A 1 107 ? -25.375 -7.497 13.132 1.00 86.38 107 HIS A N 1
ATOM 812 C CA . HIS A 1 107 ? -26.524 -7.657 12.239 1.00 86.38 107 HIS A CA 1
ATOM 813 C C . HIS A 1 107 ? -27.661 -6.663 12.491 1.00 86.38 107 HIS A C 1
ATOM 815 O O . HIS A 1 107 ? -28.394 -6.357 11.550 1.00 86.38 107 HIS A O 1
ATOM 821 N N . TRP A 1 108 ? -27.780 -6.116 13.707 1.00 88.50 108 TRP A N 1
ATOM 822 C CA . TRP A 1 108 ? -28.875 -5.210 14.075 1.00 88.50 108 TRP A CA 1
ATOM 823 C C . TRP A 1 108 ? -28.389 -3.782 14.306 1.00 88.50 108 TRP A C 1
ATOM 825 O O . TRP A 1 108 ? -28.802 -2.873 13.590 1.00 88.50 108 TRP A O 1
ATOM 835 N N . VAL A 1 109 ? -27.452 -3.575 15.237 1.00 85.19 109 VAL A N 1
ATOM 836 C CA . VAL A 1 109 ? -27.004 -2.223 15.630 1.00 85.19 109 VAL A CA 1
ATOM 837 C C . VAL A 1 109 ? -26.219 -1.525 14.516 1.00 85.19 109 VAL A C 1
ATOM 839 O O . VAL A 1 109 ? -26.435 -0.351 14.244 1.00 85.19 109 VAL A O 1
ATOM 842 N N . LYS A 1 110 ? -25.317 -2.220 13.812 1.00 84.19 110 LYS A N 1
ATOM 843 C CA . LYS A 1 110 ? -24.609 -1.606 12.671 1.00 84.19 110 LYS A CA 1
ATOM 844 C C . LYS A 1 110 ? -25.524 -1.357 11.472 1.00 84.19 110 LYS A C 1
ATOM 846 O O . LYS A 1 110 ? -25.284 -0.432 10.700 1.00 84.19 110 LYS A O 1
ATOM 851 N N . ARG A 1 111 ? -26.561 -2.181 11.304 1.00 85.62 111 ARG A N 1
ATOM 852 C CA . ARG A 1 111 ? -27.495 -2.096 10.177 1.00 85.62 111 ARG A CA 1
ATOM 853 C C . ARG A 1 111 ? -28.557 -1.013 10.377 1.00 85.62 111 ARG A C 1
ATOM 855 O O . ARG A 1 111 ? -28.945 -0.387 9.396 1.00 85.62 111 ARG A O 1
ATOM 862 N N . CYS A 1 112 ? -28.961 -0.735 11.619 1.00 85.62 112 CYS A N 1
ATOM 863 C CA . CYS A 1 112 ? -29.997 0.255 11.932 1.00 85.62 112 CYS A CA 1
ATOM 864 C C . CYS A 1 112 ? -29.629 1.698 11.553 1.00 85.62 112 CYS A C 1
ATOM 866 O O . CYS A 1 112 ? -30.496 2.559 11.540 1.00 85.62 112 CYS A O 1
ATOM 868 N N . VAL A 1 113 ? -28.358 1.979 11.240 1.00 83.00 113 VAL A N 1
ATOM 869 C CA . VAL A 1 113 ? -27.924 3.291 10.729 1.00 83.00 113 VAL A CA 1
ATOM 870 C C . VAL A 1 113 ? -28.438 3.545 9.308 1.00 83.00 113 VAL A C 1
ATOM 872 O O . VAL A 1 113 ? -28.650 4.694 8.938 1.00 83.00 113 VAL A O 1
ATOM 875 N N . ASN A 1 114 ? -28.633 2.487 8.516 1.00 85.62 114 ASN A N 1
ATOM 876 C CA . ASN A 1 114 ? -28.974 2.589 7.094 1.00 85.62 114 ASN A CA 1
ATOM 877 C C . ASN A 1 114 ? -30.393 2.088 6.768 1.00 85.62 114 ASN A C 1
ATOM 879 O O . ASN A 1 114 ? -30.818 2.200 5.623 1.00 85.62 114 ASN A O 1
ATOM 883 N N . ASP A 1 115 ? -31.088 1.475 7.729 1.00 88.50 115 ASP A N 1
ATOM 884 C CA . ASP A 1 115 ? -32.353 0.765 7.517 1.00 88.50 115 ASP A CA 1
ATOM 885 C C . ASP A 1 115 ? -33.346 1.129 8.632 1.00 88.50 115 ASP A C 1
ATOM 887 O O . ASP A 1 115 ? -33.240 0.638 9.761 1.00 88.50 115 ASP A O 1
ATOM 891 N N . ASP A 1 116 ? -34.304 2.005 8.313 1.00 87.75 116 ASP A N 1
ATOM 892 C CA . ASP A 1 116 ? -35.293 2.516 9.271 1.00 87.75 116 ASP A CA 1
ATOM 893 C C . ASP A 1 116 ? -36.179 1.397 9.837 1.00 87.75 116 ASP A C 1
ATOM 895 O O . ASP A 1 116 ? -36.541 1.426 11.011 1.00 87.75 116 ASP A O 1
ATOM 899 N N . ALA A 1 117 ? -36.485 0.359 9.049 1.00 87.69 117 ALA A N 1
ATOM 900 C CA . ALA A 1 117 ? -37.270 -0.778 9.530 1.00 87.69 117 ALA A CA 1
ATOM 901 C C . ALA A 1 117 ? -36.521 -1.552 10.628 1.00 87.69 117 ALA A C 1
ATOM 903 O O . ALA A 1 117 ? -37.115 -1.985 11.617 1.00 87.69 117 ALA A O 1
ATOM 904 N N . VAL A 1 118 ? -35.197 -1.679 10.483 1.00 87.94 118 VAL A N 1
ATOM 905 C CA . VAL A 1 118 ? -34.330 -2.269 11.512 1.00 87.94 118 VAL A CA 1
ATOM 906 C C . VAL A 1 118 ? -34.228 -1.343 12.721 1.00 87.94 118 VAL A C 1
ATOM 908 O O . VAL A 1 118 ? -34.241 -1.831 13.848 1.00 87.94 118 VAL A O 1
ATOM 911 N N . LEU A 1 119 ? -34.171 -0.023 12.520 1.00 88.00 119 LEU A N 1
ATOM 912 C CA . LEU A 1 119 ? -34.172 0.950 13.614 1.00 88.00 119 LEU A CA 1
ATOM 913 C C . LEU A 1 119 ? -35.437 0.845 14.476 1.00 88.00 119 LEU A C 1
ATOM 915 O O . LEU A 1 119 ? -35.320 0.819 15.701 1.00 88.00 119 LEU A O 1
ATOM 919 N N . TYR A 1 120 ? -36.621 0.721 13.870 1.00 88.50 120 TYR A N 1
ATOM 920 C CA . TYR A 1 120 ? -37.866 0.510 14.615 1.00 88.50 120 TYR A CA 1
ATOM 921 C C . TYR A 1 120 ? -37.852 -0.809 15.396 1.00 88.50 120 TYR A C 1
ATOM 923 O O . TYR A 1 120 ? -38.093 -0.794 16.599 1.00 88.50 120 TYR A O 1
ATOM 931 N N . ALA A 1 121 ? -37.444 -1.923 14.778 1.00 88.69 121 ALA A N 1
ATOM 932 C CA . ALA A 1 121 ? -37.327 -3.209 15.479 1.00 88.69 121 ALA A CA 1
ATOM 933 C C . ALA A 1 121 ? -36.329 -3.161 16.658 1.00 88.69 121 ALA A C 1
ATOM 935 O O . ALA A 1 121 ? -36.573 -3.730 17.723 1.00 88.69 121 ALA A O 1
ATOM 936 N N . VAL A 1 122 ? -35.206 -2.455 16.486 1.00 87.00 122 VAL A N 1
ATOM 937 C CA . VAL A 1 122 ? -34.201 -2.223 17.537 1.00 87.00 122 VAL A CA 1
ATOM 938 C C . VAL A 1 122 ? -34.746 -1.319 18.654 1.00 87.00 122 VAL A C 1
ATOM 940 O O . VAL A 1 122 ? -34.394 -1.490 19.821 1.00 87.00 122 VAL A O 1
ATOM 943 N N . THR A 1 123 ? -35.624 -0.379 18.313 1.00 87.56 123 THR A N 1
ATOM 944 C CA . THR A 1 123 ? -36.281 0.521 19.269 1.00 87.56 123 THR A CA 1
ATOM 945 C C . THR A 1 123 ? -37.342 -0.228 20.080 1.00 87.56 123 THR A C 1
ATOM 947 O O . THR A 1 123 ? -37.385 -0.084 21.300 1.00 87.56 123 THR A O 1
ATOM 950 N N . ASP A 1 124 ? -38.115 -1.110 19.447 1.00 86.06 124 ASP A N 1
ATOM 951 C CA . ASP A 1 124 ? -39.141 -1.926 20.108 1.00 86.06 124 ASP A CA 1
ATOM 952 C C . ASP A 1 124 ? -38.546 -2.967 21.072 1.00 86.06 124 ASP A C 1
ATOM 954 O O . ASP A 1 124 ? -39.165 -3.304 22.082 1.00 86.06 124 ASP A O 1
ATOM 958 N N . MET A 1 125 ? -37.320 -3.452 20.827 1.00 87.31 125 MET A N 1
ATOM 959 C CA . MET A 1 125 ? -36.619 -4.327 21.782 1.00 87.31 125 MET A CA 1
ATOM 960 C C . MET A 1 125 ? -35.962 -3.576 22.949 1.00 87.31 125 MET A C 1
ATOM 962 O O . MET A 1 125 ? -35.509 -4.205 23.908 1.00 87.31 125 MET A O 1
ATOM 966 N N . LEU A 1 126 ? -35.859 -2.245 22.884 1.00 82.06 126 LEU A N 1
ATOM 967 C CA . LEU A 1 126 ? -35.113 -1.459 23.862 1.00 82.06 126 LEU A CA 1
ATOM 968 C C . LEU A 1 126 ? -35.599 -1.645 25.313 1.00 82.06 126 LEU A C 1
ATOM 970 O O . LEU A 1 126 ? -34.748 -1.783 26.197 1.00 82.06 126 LEU A O 1
ATOM 974 N N . PRO A 1 127 ? -36.913 -1.735 25.600 1.00 79.56 127 PRO A N 1
ATOM 975 C CA . PRO A 1 127 ? -37.381 -2.018 26.952 1.00 79.56 127 PRO A CA 1
ATOM 976 C C . PRO A 1 127 ? -36.835 -3.345 27.494 1.00 79.56 127 PRO A C 1
ATOM 978 O O . PRO A 1 127 ? -36.413 -3.415 28.647 1.00 79.56 127 PRO A O 1
ATOM 981 N N . VAL A 1 128 ? -36.752 -4.380 26.651 1.00 80.25 128 VAL A N 1
ATOM 982 C CA . VAL A 1 128 ? -36.193 -5.694 27.010 1.00 80.25 128 VAL A CA 1
ATOM 983 C C . VAL A 1 128 ? -34.706 -5.571 27.319 1.00 80.25 128 VAL A C 1
ATOM 985 O O . VAL A 1 128 ? -34.239 -6.114 28.315 1.00 80.25 128 VAL A O 1
ATOM 988 N N . TRP A 1 129 ? -33.969 -4.807 26.511 1.00 78.00 129 TRP A N 1
ATOM 989 C CA . TRP A 1 129 ? -32.541 -4.557 26.711 1.00 78.00 129 TRP A CA 1
ATOM 990 C C . TRP A 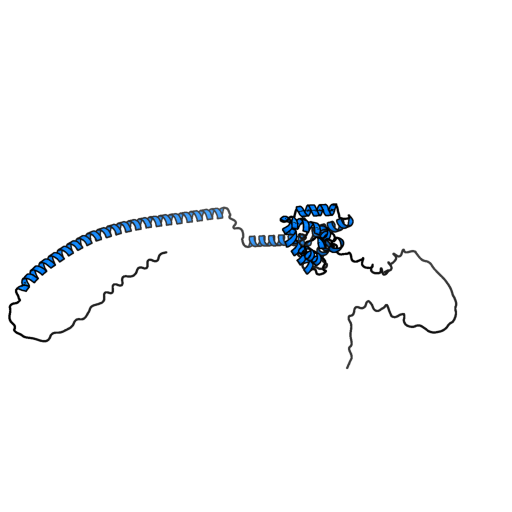1 129 ? -32.238 -3.841 28.036 1.00 78.00 129 TRP A C 1
ATOM 992 O O . TRP A 1 129 ? -31.238 -4.136 28.690 1.00 78.00 129 TRP A O 1
ATOM 1002 N N . VAL A 1 130 ? -33.109 -2.914 28.442 1.00 74.44 130 VAL A N 1
ATOM 1003 C CA . VAL A 1 130 ? -32.953 -2.103 29.658 1.00 74.44 130 VAL A CA 1
ATOM 1004 C C . VAL A 1 130 ? -33.445 -2.829 30.919 1.00 74.44 130 VAL A C 1
ATOM 1006 O O . VAL A 1 130 ? -32.872 -2.651 31.995 1.00 74.44 130 VAL A O 1
ATOM 1009 N N . HIS A 1 131 ? -34.496 -3.647 30.810 1.00 69.25 131 HIS A N 1
ATOM 1010 C CA . HIS A 1 131 ? -35.016 -4.456 31.920 1.00 69.25 131 HIS A CA 1
ATOM 1011 C C . HIS A 1 131 ? -34.233 -5.743 32.150 1.00 69.25 131 HIS A C 1
ATOM 1013 O O . HIS A 1 131 ? -34.205 -6.254 33.273 1.00 69.25 131 HIS A O 1
ATOM 1019 N N . ALA A 1 132 ? -33.596 -6.272 31.110 1.00 63.81 132 ALA A N 1
ATOM 1020 C CA . ALA A 1 132 ? -32.711 -7.404 31.244 1.00 63.81 132 ALA A CA 1
ATOM 1021 C C . ALA A 1 132 ? -31.629 -7.097 32.297 1.00 63.81 132 ALA A C 1
ATOM 1023 O O . ALA A 1 132 ? -30.964 -6.070 32.212 1.00 63.81 132 ALA A O 1
ATOM 1024 N N . PRO A 1 133 ? -31.350 -8.001 33.251 1.00 55.38 133 PRO A N 1
ATOM 1025 C CA . PRO A 1 133 ? -30.194 -7.883 34.146 1.00 55.38 133 PRO A CA 1
ATOM 1026 C C . PRO A 1 133 ? -28.844 -8.099 33.420 1.00 55.38 133 PRO A C 1
ATOM 1028 O O . PRO A 1 133 ? -27.787 -8.136 34.049 1.00 55.38 133 PRO A O 1
ATOM 1031 N N . HIS A 1 134 ? -28.857 -8.261 32.094 1.00 54.56 134 HIS A N 1
ATOM 1032 C CA . HIS A 1 134 ? -27.720 -8.642 31.256 1.00 54.56 134 HIS A CA 1
ATOM 1033 C C . HIS A 1 134 ? -26.656 -7.555 31.004 1.00 54.56 134 HIS A C 1
ATOM 1035 O O . HIS A 1 134 ? -25.483 -7.907 31.136 1.00 54.56 134 HIS A O 1
ATOM 1041 N N . PRO A 1 135 ? -26.967 -6.267 30.741 1.00 51.81 135 PRO A N 1
ATOM 1042 C CA . PRO A 1 135 ? -25.930 -5.243 30.614 1.00 51.81 135 PRO A CA 1
ATOM 1043 C C . PRO A 1 135 ? -25.182 -5.021 31.939 1.00 51.81 135 PRO A C 1
ATOM 1045 O O . PRO A 1 135 ? -24.024 -4.617 31.925 1.00 51.81 135 PRO A O 1
ATOM 1048 N N . ASN A 1 136 ? -25.792 -5.373 33.078 1.00 50.31 136 ASN A N 1
ATOM 1049 C CA . ASN A 1 136 ? -25.156 -5.263 34.392 1.00 50.31 136 ASN A CA 1
ATOM 1050 C C . ASN A 1 136 ? -24.361 -6.520 34.782 1.00 50.31 136 ASN A C 1
ATOM 1052 O O . ASN A 1 136 ? -23.351 -6.419 35.472 1.00 50.31 136 ASN A O 1
ATOM 1056 N N . ALA A 1 137 ? -24.785 -7.704 34.326 1.00 47.06 137 ALA A N 1
ATOM 1057 C CA . ALA A 1 137 ? -24.111 -8.970 34.617 1.00 47.06 137 ALA A CA 1
ATOM 1058 C C . ALA A 1 137 ? -22.933 -9.280 33.676 1.00 47.06 137 ALA A C 1
ATOM 1060 O O . ALA A 1 137 ? -22.031 -10.011 34.070 1.00 47.06 137 ALA A O 1
ATOM 1061 N N . VAL A 1 138 ? -22.929 -8.751 32.447 1.00 52.22 138 VAL A N 1
ATOM 1062 C CA . VAL A 1 138 ? -21.812 -8.930 31.497 1.00 52.22 138 VAL A CA 1
ATOM 1063 C C . VAL A 1 138 ? -20.645 -7.985 31.818 1.00 52.22 138 VAL A C 1
ATOM 1065 O O . VAL A 1 138 ? -19.493 -8.334 31.586 1.00 52.22 138 VAL A O 1
ATOM 1068 N N . CYS A 1 139 ? -20.918 -6.829 32.431 1.00 48.16 139 CYS A N 1
ATOM 1069 C CA . CYS A 1 139 ? -19.894 -5.856 32.834 1.00 48.16 139 CYS A CA 1
ATOM 1070 C C . CYS A 1 139 ? -19.218 -6.161 34.187 1.00 48.16 139 CYS A C 1
ATOM 1072 O O . CYS A 1 139 ? -18.279 -5.464 34.562 1.00 48.16 139 CYS A O 1
ATOM 1074 N N . LEU A 1 140 ? -19.670 -7.179 34.930 1.00 46.88 140 LEU A N 1
ATOM 1075 C CA . LEU A 1 140 ? -19.114 -7.565 36.234 1.00 46.88 140 LEU A CA 1
ATOM 1076 C C . LEU A 1 140 ? -18.697 -9.048 36.213 1.00 46.88 140 LEU A C 1
ATOM 1078 O O . LEU A 1 140 ? -19.490 -9.912 36.595 1.00 46.88 140 LEU A O 1
ATOM 1082 N N . PRO A 1 141 ? -17.471 -9.382 35.773 1.00 48.62 141 PRO A N 1
ATOM 1083 C CA . PRO A 1 141 ? -17.016 -10.767 35.755 1.00 48.62 141 PRO A CA 1
ATOM 1084 C C . PRO A 1 141 ? -16.669 -11.265 37.173 1.00 48.62 141 PRO A C 1
ATOM 1086 O O . PRO A 1 141 ? -15.921 -10.598 37.895 1.00 48.62 141 PRO A O 1
ATOM 1089 N N . PRO A 1 142 ? -17.118 -12.466 37.592 1.00 39.28 142 PRO A N 1
ATOM 1090 C CA . PRO A 1 142 ? -16.559 -13.169 38.735 1.00 39.28 142 PRO A CA 1
ATOM 1091 C C . PRO A 1 142 ? -15.441 -14.095 38.240 1.00 39.28 142 PRO A C 1
ATOM 1093 O O . PRO A 1 142 ? -15.637 -15.298 38.101 1.00 39.28 142 PRO A O 1
ATOM 1096 N N . GLY A 1 143 ? -14.261 -13.546 37.962 1.00 41.22 143 GLY A N 1
ATOM 1097 C CA . GLY A 1 143 ? -13.090 -14.360 37.631 1.00 41.22 143 GLY A CA 1
ATOM 1098 C C . GLY A 1 143 ? -12.302 -13.803 36.461 1.00 41.22 143 GLY A C 1
ATOM 1099 O O . GLY A 1 143 ? -12.804 -13.666 35.355 1.00 41.22 143 GLY A O 1
ATOM 1100 N N . ALA A 1 144 ? -11.050 -13.468 36.743 1.00 50.50 144 ALA A N 1
ATOM 1101 C CA . ALA A 1 144 ? -10.089 -12.972 35.783 1.00 50.50 144 ALA A CA 1
ATOM 1102 C C . ALA A 1 144 ? -9.902 -13.914 34.581 1.00 50.50 144 ALA A C 1
ATOM 1104 O O . ALA A 1 144 ? -9.985 -15.135 34.708 1.00 50.50 144 ALA A O 1
ATOM 1105 N N . SER A 1 145 ? -9.494 -13.289 33.474 1.00 38.22 145 SER A N 1
ATOM 1106 C CA . SER A 1 145 ? -9.043 -13.834 32.189 1.00 38.22 145 SER A CA 1
ATOM 1107 C C . SER A 1 145 ? -10.143 -14.216 31.188 1.00 38.22 145 SER A C 1
ATOM 1109 O O . SER A 1 145 ? -10.856 -15.192 31.355 1.00 38.22 145 SER A O 1
ATOM 1111 N N . ALA A 1 146 ? -10.171 -13.449 30.091 1.00 38.72 146 ALA A N 1
ATOM 1112 C CA . ALA A 1 146 ? -10.929 -13.660 28.853 1.00 38.72 146 ALA A CA 1
ATOM 1113 C C . ALA A 1 146 ? -12.340 -13.044 28.741 1.00 38.72 146 ALA A C 1
ATOM 1115 O O . ALA A 1 146 ? -13.280 -13.708 28.330 1.00 38.72 146 ALA A O 1
ATOM 1116 N N . SER A 1 147 ? -12.455 -11.722 28.892 1.00 43.94 147 SER A N 1
ATOM 1117 C CA . SER A 1 147 ? -13.325 -10.960 27.983 1.00 43.94 147 SER A CA 1
ATOM 1118 C C . SER A 1 147 ? -12.716 -9.586 27.699 1.00 43.94 147 SER A C 1
ATOM 1120 O O . SER A 1 147 ? -12.875 -8.605 28.414 1.00 43.94 147 SER A O 1
ATOM 1122 N N . SER A 1 148 ? -11.962 -9.502 26.605 1.00 45.09 148 SER A N 1
ATOM 1123 C CA . SER A 1 148 ? -11.579 -8.220 26.007 1.00 45.09 148 SER A CA 1
ATOM 1124 C C . SER A 1 148 ? -12.737 -7.663 25.175 1.00 45.09 148 SER A C 1
ATOM 1126 O O . SER A 1 148 ? -12.529 -7.178 24.068 1.00 45.09 148 SER A O 1
ATOM 1128 N N . GLN A 1 149 ? -13.973 -7.746 25.676 1.00 47.34 149 GLN A N 1
ATOM 1129 C CA . GLN A 1 149 ? -15.081 -7.086 25.006 1.00 47.34 149 GLN A CA 1
ATOM 1130 C C . GLN A 1 149 ? -15.145 -5.630 25.483 1.00 47.34 149 GLN A C 1
ATOM 1132 O O . GLN A 1 149 ? -15.243 -5.351 26.684 1.00 47.34 149 GLN A O 1
ATOM 1137 N N . PRO A 1 150 ? -15.005 -4.662 24.566 1.00 41.34 150 PRO A N 1
ATOM 1138 C CA . PRO A 1 150 ? -15.166 -3.265 24.917 1.00 41.34 150 PRO A CA 1
ATOM 1139 C C . PRO A 1 150 ? -16.605 -3.005 25.400 1.00 41.34 150 PRO A C 1
ATOM 1141 O O . PRO A 1 150 ? -17.541 -3.558 24.826 1.00 41.34 150 PRO A O 1
ATOM 1144 N N . PRO A 1 151 ? -16.825 -2.052 26.325 1.00 47.75 151 PRO A N 1
ATOM 1145 C CA . PRO A 1 151 ? -18.142 -1.477 26.609 1.00 47.75 151 PRO A CA 1
ATOM 1146 C C . PRO A 1 151 ? -18.722 -0.735 25.386 1.00 47.75 151 PRO A C 1
ATOM 1148 O O . PRO A 1 151 ? -19.765 -0.100 25.473 1.00 47.75 151 PRO A O 1
ATOM 1151 N N . SER A 1 152 ? -18.085 -0.832 24.210 1.00 44.75 152 SER A N 1
ATOM 1152 C CA . SER A 1 152 ? -18.630 -0.382 22.929 1.00 44.75 152 SER A CA 1
ATOM 1153 C C . SER A 1 152 ? -19.828 -1.209 22.447 1.00 44.75 152 SER A C 1
ATOM 1155 O O . SER A 1 152 ? -20.365 -0.926 21.383 1.00 44.75 152 SER A O 1
ATOM 1157 N N . THR A 1 153 ? -20.233 -2.245 23.185 1.00 50.94 153 THR A N 1
ATOM 1158 C CA . THR A 1 153 ? -21.506 -2.952 22.981 1.00 50.94 153 THR A CA 1
ATOM 1159 C C . THR A 1 153 ? -22.707 -2.167 23.494 1.00 50.94 153 THR A C 1
ATOM 1161 O O . THR A 1 153 ? -23.834 -2.581 23.238 1.00 50.94 153 THR A O 1
ATOM 1164 N N . HIS A 1 154 ? -22.518 -1.018 24.157 1.00 55.78 154 HIS A N 1
ATOM 1165 C CA . HIS A 1 154 ? -23.626 -0.090 24.328 1.00 55.78 154 HIS A CA 1
ATOM 1166 C C . HIS A 1 154 ? -24.016 0.469 22.951 1.00 55.78 154 HIS A C 1
ATOM 1168 O O . HIS A 1 154 ? -23.230 1.223 22.357 1.00 55.78 154 HIS A O 1
ATOM 1174 N N . PRO A 1 155 ? -25.225 0.148 22.443 1.00 49.84 155 PRO A N 1
ATOM 1175 C CA . PRO A 1 155 ? -25.691 0.656 21.153 1.00 49.84 155 PRO A CA 1
ATOM 1176 C C . PRO A 1 155 ? -25.768 2.194 21.154 1.00 49.84 155 PRO A C 1
ATOM 1178 O O . PRO A 1 155 ? -25.694 2.817 20.096 1.00 49.84 155 PRO A O 1
ATOM 1181 N N . SER A 1 156 ? -25.794 2.799 22.353 1.00 48.97 156 SER A N 1
ATOM 1182 C CA . SER A 1 156 ? -25.770 4.242 22.582 1.00 48.97 156 SER A CA 1
ATOM 1183 C C . SER A 1 156 ? -24.449 4.950 22.215 1.00 48.97 156 SER A C 1
ATOM 1185 O O . SER A 1 156 ? -24.367 6.177 22.210 1.00 48.97 156 SER A O 1
ATOM 1187 N N . SER A 1 157 ? -23.367 4.214 21.946 1.00 52.88 157 SER A N 1
ATOM 1188 C CA . SER A 1 157 ? -22.066 4.830 21.626 1.00 52.88 157 SER A CA 1
ATOM 1189 C C . SER A 1 157 ? -21.794 4.956 20.125 1.00 52.88 157 SER A C 1
ATOM 1191 O O . SER A 1 157 ? -20.850 5.642 19.740 1.00 52.88 157 SER A O 1
ATOM 1193 N N . GLN A 1 158 ? -22.601 4.310 19.271 1.00 58.00 158 GLN A N 1
ATOM 1194 C CA . GLN A 1 158 ? -22.264 4.122 17.852 1.00 58.00 158 GLN A CA 1
ATOM 1195 C C . GLN A 1 158 ? -23.287 4.690 16.860 1.00 58.00 158 GLN A C 1
ATOM 1197 O O . GLN A 1 158 ? -22.933 4.855 15.696 1.00 58.00 158 GLN A O 1
ATOM 1202 N N . SER A 1 159 ? -24.517 5.030 17.272 1.00 63.44 159 SER A N 1
ATOM 1203 C CA . SER A 1 159 ? -25.531 5.557 16.342 1.00 63.44 159 SER A CA 1
ATOM 1204 C C . SER A 1 159 ? -26.335 6.738 16.929 1.00 63.44 159 SER A C 1
ATOM 1206 O O . SER A 1 159 ? -27.065 6.566 17.903 1.00 63.44 159 SER A O 1
ATOM 1208 N N . PRO A 1 160 ? -26.251 7.951 16.337 1.00 66.81 160 PRO A N 1
ATOM 1209 C CA . PRO A 1 160 ? -26.990 9.130 16.799 1.00 66.81 160 PRO A CA 1
ATOM 1210 C C . PRO A 1 160 ? -28.517 8.962 16.948 1.00 66.81 160 PRO A C 1
ATOM 1212 O O . PRO A 1 160 ? -29.038 9.432 17.959 1.00 66.81 160 PRO A O 1
ATOM 1215 N N . PRO A 1 161 ? -29.255 8.305 16.021 1.00 72.81 161 PRO A N 1
ATOM 1216 C CA . PRO A 1 161 ? -30.716 8.203 16.139 1.00 72.81 161 PRO A CA 1
ATOM 1217 C C . PRO A 1 161 ? -31.155 7.257 17.264 1.00 72.81 161 PRO A C 1
ATOM 1219 O O . PRO A 1 161 ? -32.175 7.465 17.914 1.00 72.81 161 PRO A O 1
ATOM 1222 N N . LEU A 1 162 ? -30.361 6.234 17.563 1.00 73.19 162 LEU A N 1
ATOM 1223 C CA . LEU A 1 162 ? -30.659 5.295 18.639 1.00 73.19 162 LEU A CA 1
ATOM 1224 C C . LEU A 1 162 ? -30.443 5.954 20.012 1.00 73.19 162 LEU A C 1
ATOM 1226 O O . LEU A 1 162 ? -31.194 5.700 20.953 1.00 73.19 162 LEU A O 1
ATOM 1230 N N . ASN A 1 163 ? -29.482 6.876 20.116 1.00 78.81 163 ASN A N 1
ATOM 1231 C CA . ASN A 1 163 ? -29.205 7.627 21.344 1.00 78.81 163 ASN A CA 1
ATOM 1232 C C . ASN A 1 163 ? -30.392 8.471 21.787 1.00 78.81 163 ASN A C 1
ATOM 1234 O O . ASN A 1 163 ? -30.696 8.514 22.979 1.00 78.81 163 ASN A O 1
ATOM 1238 N N . THR A 1 164 ? -31.075 9.115 20.839 1.00 81.88 164 THR A N 1
ATOM 1239 C CA . THR A 1 164 ? -32.262 9.916 21.140 1.00 81.88 164 THR A CA 1
ATOM 1240 C C . THR A 1 164 ? -33.385 9.041 21.683 1.00 81.88 164 THR A C 1
ATOM 1242 O O . THR A 1 164 ? -33.948 9.372 22.726 1.00 81.88 164 THR A O 1
ATOM 1245 N N . HIS A 1 165 ? -33.633 7.875 21.078 1.00 81.50 165 HIS A N 1
ATOM 1246 C CA . HIS A 1 165 ? -34.641 6.929 21.568 1.00 81.50 165 HIS A CA 1
ATOM 1247 C C . HIS A 1 165 ? -34.286 6.341 22.937 1.00 81.50 165 HIS A C 1
ATOM 1249 O O . HIS A 1 165 ? -35.153 6.257 23.801 1.00 81.50 165 HIS A O 1
ATOM 1255 N N . ILE A 1 166 ? -33.010 6.019 23.180 1.00 81.62 166 ILE A N 1
ATOM 1256 C CA . ILE A 1 166 ? -32.541 5.592 24.503 1.00 81.62 166 ILE A CA 1
ATOM 1257 C C . ILE A 1 166 ? -32.755 6.685 25.542 1.00 81.62 166 ILE A C 1
ATOM 1259 O O . ILE A 1 166 ? -33.279 6.406 26.617 1.00 81.62 166 ILE A O 1
ATOM 1263 N N . SER A 1 167 ? -32.365 7.923 25.239 1.00 82.81 167 SER A N 1
ATOM 1264 C CA . SER A 1 167 ? -32.514 9.032 26.180 1.00 82.81 167 SER A CA 1
ATOM 1265 C C . SER A 1 167 ? -33.980 9.328 26.503 1.00 82.81 167 SER A C 1
ATOM 1267 O O . SER A 1 167 ? -34.304 9.505 27.673 1.00 82.81 167 SER A O 1
ATOM 1269 N N . ALA A 1 168 ? -34.864 9.296 25.499 1.00 85.19 168 ALA A N 1
ATOM 1270 C CA . ALA A 1 168 ? -36.300 9.477 25.682 1.00 85.19 168 ALA A CA 1
ATOM 1271 C C . ALA A 1 168 ? -36.897 8.334 26.515 1.00 85.19 168 ALA A C 1
ATOM 1273 O O . ALA A 1 168 ? -37.575 8.577 27.506 1.00 85.19 168 ALA A O 1
ATOM 1274 N N . PHE A 1 169 ? -36.555 7.082 26.195 1.00 82.25 169 PHE A N 1
ATOM 1275 C CA . PHE A 1 169 ? -37.026 5.923 26.949 1.00 82.25 169 PHE A CA 1
ATOM 1276 C C . PHE A 1 169 ? -36.594 5.967 28.423 1.00 82.25 169 PHE A C 1
ATOM 1278 O O . PHE A 1 169 ? -37.409 5.712 29.314 1.00 82.25 169 PHE A O 1
ATOM 1285 N N . LEU A 1 170 ? -35.329 6.312 28.687 1.00 81.94 170 LEU A N 1
ATOM 1286 C CA . LEU A 1 170 ? -34.793 6.434 30.045 1.00 81.94 170 LEU A CA 1
ATOM 1287 C C . LEU A 1 170 ? -35.415 7.600 30.824 1.00 81.94 170 LEU A C 1
ATOM 1289 O O . LEU A 1 170 ? -35.567 7.481 32.037 1.00 81.94 170 LEU A O 1
ATOM 1293 N N . ALA A 1 171 ? -35.767 8.698 30.151 1.00 83.94 171 ALA A N 1
ATOM 1294 C CA . ALA A 1 171 ? -36.421 9.845 30.775 1.00 83.94 171 ALA A CA 1
ATOM 1295 C C . ALA A 1 171 ? -37.901 9.576 31.094 1.00 83.94 171 ALA A C 1
ATOM 1297 O O . ALA A 1 171 ? -38.363 9.946 32.172 1.00 83.94 171 ALA A O 1
ATOM 1298 N N . ASP A 1 172 ? -38.619 8.907 30.188 1.00 83.62 172 ASP A N 1
ATOM 1299 C CA . ASP A 1 172 ? -40.082 8.812 30.246 1.00 83.62 172 ASP A CA 1
ATOM 1300 C C . ASP A 1 172 ? -40.596 7.526 30.915 1.00 83.62 172 ASP A C 1
ATOM 1302 O O . ASP A 1 172 ? -41.695 7.514 31.470 1.00 83.62 172 ASP A O 1
ATOM 1306 N N . THR A 1 173 ? -39.823 6.434 30.878 1.00 78.19 173 THR A N 1
ATOM 1307 C CA . THR A 1 173 ? -40.345 5.083 31.184 1.00 78.19 173 THR A CA 1
ATOM 1308 C C . THR A 1 173 ? -39.695 4.424 32.400 1.00 78.19 173 THR A C 1
ATOM 1310 O O . THR A 1 173 ? -40.285 3.528 33.006 1.00 78.19 173 THR A O 1
ATOM 1313 N N . ALA A 1 174 ? -38.478 4.831 32.774 1.00 75.31 174 ALA A N 1
ATOM 1314 C CA . ALA A 1 174 ? -37.710 4.146 33.810 1.00 75.31 174 ALA A CA 1
ATOM 1315 C C . ALA A 1 174 ? -37.984 4.723 35.217 1.00 75.31 174 ALA A C 1
ATOM 1317 O O . ALA A 1 174 ? -37.811 5.923 35.437 1.00 75.31 174 ALA A O 1
ATOM 1318 N N . PRO A 1 175 ? -38.338 3.894 36.220 1.00 81.12 175 PRO A N 1
ATOM 1319 C CA . PRO A 1 175 ? -38.428 4.353 37.601 1.00 81.12 175 PRO A CA 1
ATOM 1320 C C . PRO A 1 175 ? -37.041 4.752 38.131 1.00 81.12 175 PRO A C 1
ATOM 1322 O O . PRO A 1 175 ? -36.046 4.072 37.873 1.00 81.12 175 PRO A O 1
ATOM 1325 N N . THR A 1 176 ? -36.976 5.821 38.933 1.00 81.75 176 THR A N 1
ATOM 1326 C CA . THR A 1 176 ? -35.733 6.416 39.467 1.00 81.75 176 THR A CA 1
ATOM 1327 C C . THR A 1 176 ? -34.700 5.409 40.005 1.00 81.75 176 THR A C 1
ATOM 1329 O O . THR A 1 176 ? -33.546 5.492 39.587 1.00 81.75 176 THR A O 1
ATOM 1332 N N . PRO A 1 177 ? -35.049 4.411 40.848 1.00 80.75 177 PRO A N 1
ATOM 1333 C CA . PRO A 1 177 ? -34.052 3.458 41.351 1.00 80.75 177 PRO A CA 1
ATOM 1334 C C . PRO A 1 177 ? -33.488 2.534 40.262 1.00 80.75 177 PRO A C 1
ATOM 1336 O O . PRO A 1 177 ? -32.344 2.091 40.349 1.00 80.75 177 PRO A O 1
ATOM 1339 N N . GLN A 1 178 ? -34.276 2.231 39.227 1.00 78.81 178 GLN A N 1
ATOM 1340 C CA . GLN A 1 178 ? -33.816 1.431 38.095 1.00 78.81 178 GLN A CA 1
ATOM 1341 C C . GLN A 1 178 ? -32.878 2.257 37.211 1.00 78.81 178 GLN A C 1
ATOM 1343 O O . GLN A 1 178 ? -31.829 1.760 36.804 1.00 78.81 178 GLN A O 1
ATOM 1348 N N . LEU A 1 179 ? -33.219 3.526 36.973 1.00 82.19 179 LEU A N 1
ATOM 1349 C CA . LEU A 1 179 ? -32.387 4.456 36.217 1.00 82.19 179 LEU A CA 1
ATOM 1350 C C . LEU A 1 179 ? -31.008 4.644 36.869 1.00 82.19 179 LEU A C 1
ATOM 1352 O O . LEU A 1 179 ? -29.993 4.535 36.185 1.00 82.19 179 LEU A O 1
ATOM 1356 N N . GLU A 1 180 ? -30.955 4.849 38.189 1.00 82.38 180 GLU A N 1
ATOM 1357 C CA . GLU A 1 180 ? -29.695 4.962 38.938 1.00 82.38 180 GLU A CA 1
ATOM 1358 C C . GLU A 1 180 ? -28.834 3.697 38.826 1.00 82.38 180 GLU A C 1
ATOM 1360 O O . GLU A 1 180 ? -27.622 3.789 38.633 1.00 82.38 180 GLU A O 1
ATOM 1365 N N . ALA A 1 181 ? -29.448 2.511 38.894 1.00 80.50 181 ALA A N 1
ATOM 1366 C CA . ALA A 1 181 ? -28.732 1.246 38.749 1.00 80.50 181 ALA A CA 1
ATOM 1367 C C . ALA A 1 181 ? -28.152 1.060 37.335 1.00 80.50 181 ALA A C 1
ATOM 1369 O O . ALA A 1 181 ? -27.014 0.606 37.183 1.00 80.50 181 ALA A O 1
ATOM 1370 N N . ILE A 1 182 ? -28.915 1.425 36.300 1.00 77.31 182 ILE A N 1
ATOM 1371 C CA . ILE A 1 182 ? -28.475 1.360 34.899 1.00 77.31 182 ILE A CA 1
ATOM 1372 C C . ILE A 1 182 ? -27.331 2.347 34.663 1.00 77.31 182 ILE A C 1
ATOM 1374 O O . ILE A 1 182 ? -26.250 1.943 34.233 1.00 77.31 182 ILE A O 1
ATOM 1378 N N . LEU A 1 183 ? -27.536 3.625 34.999 1.00 80.44 183 LEU A N 1
ATOM 1379 C CA . LEU A 1 183 ? -26.532 4.672 34.812 1.00 80.44 183 LEU A CA 1
ATOM 1380 C C . LEU A 1 183 ? -25.269 4.394 35.629 1.00 80.44 183 LEU A C 1
ATOM 1382 O O . LEU A 1 183 ? -24.168 4.545 35.111 1.00 80.44 183 LEU A O 1
ATOM 1386 N N . GLY A 1 184 ? -25.403 3.930 36.874 1.00 79.38 184 GLY A N 1
ATOM 1387 C CA . GLY A 1 184 ? -24.268 3.547 37.710 1.00 79.38 184 GLY A CA 1
ATOM 1388 C C . GLY A 1 184 ? -23.435 2.430 37.080 1.00 79.38 184 GLY A C 1
ATOM 1389 O O . GLY A 1 184 ? -22.207 2.517 37.048 1.00 79.38 184 GLY A O 1
ATOM 1390 N N . THR A 1 185 ? -24.091 1.421 36.505 1.00 75.75 185 THR A N 1
ATOM 1391 C CA . THR A 1 185 ? -23.393 0.321 35.828 1.00 75.75 185 THR A CA 1
ATOM 1392 C C . THR A 1 185 ? -22.722 0.780 34.533 1.00 75.75 185 THR A C 1
ATOM 1394 O O . THR A 1 185 ? -21.586 0.394 34.265 1.00 75.75 185 THR A O 1
ATOM 1397 N N . TRP A 1 186 ? -23.362 1.662 33.759 1.00 77.06 186 TRP A N 1
ATOM 1398 C CA . TRP A 1 186 ? -22.760 2.245 32.553 1.00 77.06 186 TRP A CA 1
ATOM 1399 C C . TRP A 1 186 ? -21.555 3.128 32.888 1.00 77.06 186 TRP A C 1
ATOM 1401 O O . TRP A 1 186 ? -20.522 3.041 32.228 1.00 77.06 186 TRP A O 1
ATOM 1411 N N . CYS A 1 187 ? -21.647 3.932 33.949 1.00 76.44 187 CYS A N 1
ATOM 1412 C CA . CYS A 1 187 ? -20.543 4.756 34.436 1.00 76.44 187 CYS A CA 1
ATOM 1413 C C . CYS A 1 187 ? -19.349 3.909 34.893 1.00 76.44 187 CYS A C 1
ATOM 1415 O O . CYS A 1 187 ? -18.212 4.257 34.575 1.00 76.44 187 CYS A O 1
ATOM 1417 N N . LEU A 1 188 ? -19.595 2.794 35.593 1.00 74.94 188 LEU A N 1
ATOM 1418 C CA . LEU A 1 188 ? -18.553 1.844 35.995 1.00 74.94 188 LEU A CA 1
ATOM 1419 C C . LEU A 1 188 ? -17.907 1.159 34.785 1.00 74.94 188 LEU A C 1
ATOM 1421 O O . LEU A 1 188 ? -16.685 1.080 34.716 1.00 74.94 188 LEU A O 1
ATOM 1425 N N . ALA A 1 189 ? -18.706 0.723 33.809 1.00 67.81 189 ALA A N 1
ATOM 1426 C CA . ALA A 1 189 ? -18.203 0.096 32.588 1.00 67.81 189 ALA A CA 1
ATOM 1427 C C . ALA A 1 189 ? -17.383 1.068 31.718 1.00 67.81 189 ALA A C 1
ATOM 1429 O O . ALA A 1 189 ? -16.392 0.668 31.103 1.00 67.81 189 ALA A O 1
ATOM 1430 N N . ALA A 1 190 ? -17.771 2.347 31.674 1.00 68.25 190 ALA A N 1
ATOM 1431 C CA . ALA A 1 190 ? -17.038 3.394 30.965 1.00 68.25 190 ALA A CA 1
ATOM 1432 C C . ALA A 1 190 ? -15.690 3.727 31.631 1.00 68.25 190 ALA A C 1
ATOM 1434 O O . ALA A 1 190 ? -14.723 4.026 30.934 1.00 68.25 190 ALA A O 1
ATOM 1435 N N . HIS A 1 191 ? -15.610 3.634 32.961 1.00 68.81 191 HIS A N 1
ATOM 1436 C CA . HIS A 1 191 ? -14.397 3.893 33.745 1.00 68.81 191 HIS A CA 1
ATOM 1437 C C . HIS A 1 191 ? -13.662 2.601 34.120 1.00 68.81 191 HIS A C 1
ATOM 1439 O O . HIS A 1 191 ? -13.185 2.445 35.245 1.00 68.81 191 HIS A O 1
ATOM 1445 N N . ASP A 1 192 ? -13.559 1.668 33.175 1.00 72.75 192 ASP A N 1
ATOM 1446 C CA . ASP A 1 192 ? -12.809 0.435 33.380 1.00 72.75 192 ASP A CA 1
ATOM 1447 C C . ASP A 1 192 ? -11.297 0.724 33.468 1.00 72.75 192 ASP A C 1
ATOM 1449 O O . ASP A 1 192 ? -10.627 1.042 32.476 1.00 72.75 192 ASP A O 1
ATOM 1453 N N . ILE A 1 193 ? -10.765 0.619 34.688 1.00 72.25 193 ILE A N 1
ATOM 1454 C CA . ILE A 1 193 ? -9.362 0.884 35.026 1.00 72.25 193 ILE A CA 1
ATOM 1455 C C . ILE A 1 193 ? -8.432 -0.049 34.240 1.00 72.25 193 ILE A C 1
ATOM 1457 O O . ILE A 1 193 ? -7.370 0.392 33.796 1.00 72.25 193 ILE A O 1
ATOM 1461 N N . ASP A 1 194 ? -8.837 -1.294 33.981 1.00 74.12 194 ASP A N 1
ATOM 1462 C CA . ASP A 1 194 ? -7.998 -2.270 33.280 1.00 74.12 194 ASP A CA 1
ATOM 1463 C C . ASP A 1 194 ? -7.755 -1.854 31.826 1.00 74.12 194 ASP A C 1
ATOM 1465 O O . ASP A 1 194 ? -6.659 -2.034 31.289 1.00 74.12 194 ASP A O 1
ATOM 1469 N N . LYS A 1 195 ? -8.737 -1.202 31.192 1.00 73.75 195 LYS A N 1
ATOM 1470 C CA . LYS A 1 195 ? -8.582 -0.644 29.840 1.00 73.75 195 LYS A CA 1
ATOM 1471 C C . LYS A 1 195 ? -7.633 0.546 29.825 1.00 73.75 195 LYS A C 1
ATOM 1473 O O . LYS A 1 195 ? -6.796 0.642 28.927 1.00 73.75 195 LYS A O 1
ATOM 1478 N N . ALA A 1 196 ? -7.725 1.429 30.817 1.00 75.06 196 ALA A N 1
ATOM 1479 C CA . ALA A 1 196 ? -6.809 2.559 30.953 1.00 75.06 196 ALA A CA 1
ATOM 1480 C C . ALA A 1 196 ? -5.362 2.086 31.202 1.00 75.06 196 ALA A C 1
ATOM 1482 O O . ALA A 1 196 ? -4.418 2.601 30.593 1.00 75.06 196 ALA A O 1
ATOM 1483 N N . VAL A 1 197 ? -5.183 1.045 32.021 1.00 77.12 197 VAL A N 1
ATOM 1484 C CA . VAL A 1 197 ? -3.880 0.408 32.256 1.00 77.12 197 VAL A CA 1
ATOM 1485 C C . VAL A 1 197 ? -3.372 -0.275 30.981 1.00 77.12 197 VAL A C 1
ATOM 1487 O O . VAL A 1 197 ? -2.235 -0.038 30.583 1.00 77.12 197 VAL A O 1
ATOM 1490 N N . ALA A 1 198 ? -4.210 -1.024 30.261 1.00 79.44 198 ALA A N 1
ATOM 1491 C CA . ALA A 1 198 ? -3.822 -1.662 29.002 1.00 79.44 198 ALA A CA 1
ATOM 1492 C C . ALA A 1 198 ? -3.427 -0.645 27.914 1.00 79.44 198 ALA A C 1
ATOM 1494 O O . ALA A 1 198 ? -2.470 -0.868 27.172 1.00 79.44 198 ALA A O 1
ATOM 1495 N N . LEU A 1 199 ? -4.137 0.483 27.809 1.00 85.62 199 LEU A N 1
ATOM 1496 C CA . LEU A 1 199 ? -3.783 1.560 26.882 1.00 85.62 199 LEU A CA 1
ATOM 1497 C C . LEU A 1 199 ? -2.473 2.244 27.274 1.00 85.62 199 LEU A C 1
ATOM 1499 O O . LEU A 1 199 ? -1.634 2.480 26.406 1.00 85.62 199 LEU A O 1
ATOM 1503 N N . SER A 1 200 ? -2.267 2.532 28.561 1.00 89.38 200 SER A N 1
ATOM 1504 C CA . SER A 1 200 ? -1.008 3.128 29.019 1.00 89.38 200 SER A CA 1
ATOM 1505 C C . SER A 1 200 ? 0.182 2.193 28.781 1.00 89.38 200 SER A C 1
ATOM 1507 O O . SER A 1 200 ? 1.211 2.653 28.287 1.00 89.38 200 SER A O 1
ATOM 1509 N N . GLN A 1 201 ? 0.013 0.883 28.989 1.00 92.00 201 GLN A N 1
ATOM 1510 C CA . GLN A 1 201 ? 1.022 -0.121 28.651 1.00 92.00 201 GLN A CA 1
ATOM 1511 C C . GLN A 1 201 ? 1.356 -0.114 27.153 1.00 92.00 201 GLN A C 1
ATOM 1513 O O . GLN A 1 201 ? 2.523 0.008 26.796 1.00 92.00 201 GLN A O 1
ATOM 1518 N N . LYS A 1 202 ? 0.348 -0.128 26.268 1.00 92.69 202 LYS A N 1
ATOM 1519 C CA . LYS A 1 202 ? 0.562 -0.045 24.809 1.00 92.69 202 LYS A CA 1
ATOM 1520 C C . LYS A 1 202 ? 1.319 1.218 24.392 1.00 92.69 202 LYS A C 1
ATOM 1522 O O . LYS A 1 202 ? 2.154 1.167 23.492 1.00 92.69 202 LYS A O 1
ATOM 1527 N N . ILE A 1 203 ? 1.040 2.355 25.032 1.00 94.69 203 ILE A N 1
ATOM 1528 C CA . ILE A 1 203 ? 1.750 3.615 24.769 1.00 94.69 203 ILE A CA 1
ATOM 1529 C C . ILE A 1 203 ? 3.218 3.510 25.197 1.00 94.69 2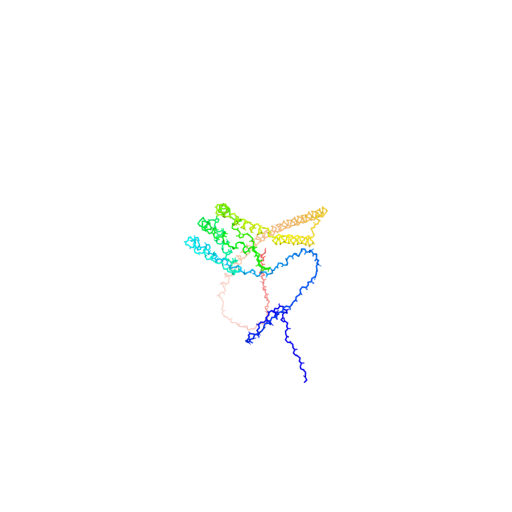03 ILE A C 1
ATOM 1531 O O . ILE A 1 203 ? 4.098 3.999 24.485 1.00 94.69 203 ILE A O 1
ATOM 1535 N N . LEU A 1 204 ? 3.496 2.891 26.347 1.00 96.50 204 LEU A N 1
ATOM 1536 C CA . LEU A 1 204 ? 4.862 2.673 26.820 1.00 96.50 204 LEU A CA 1
ATOM 1537 C C . LEU A 1 204 ? 5.629 1.716 25.905 1.00 96.50 204 LEU A C 1
ATOM 1539 O O . LEU A 1 204 ? 6.752 2.039 25.522 1.00 96.50 204 LEU A O 1
ATOM 1543 N N . ASP A 1 205 ? 5.010 0.612 25.490 1.00 96.75 205 ASP A N 1
ATOM 1544 C CA . ASP A 1 205 ? 5.608 -0.352 24.563 1.00 96.75 205 ASP A CA 1
ATOM 1545 C C . ASP A 1 205 ? 5.949 0.320 23.222 1.00 96.75 205 ASP A C 1
ATOM 1547 O O . ASP A 1 205 ? 7.096 0.276 22.776 1.00 96.75 205 ASP A O 1
ATOM 1551 N N . ALA A 1 206 ? 5.009 1.077 22.641 1.00 95.94 206 ALA A N 1
ATOM 1552 C CA . ALA A 1 206 ? 5.243 1.828 21.406 1.00 95.94 206 ALA A CA 1
ATOM 1553 C C . ALA A 1 206 ? 6.370 2.871 21.545 1.00 95.94 206 ALA A C 1
ATOM 1555 O O . ALA A 1 206 ? 7.159 3.084 20.621 1.00 95.94 206 ALA A O 1
ATOM 1556 N N . ARG A 1 207 ? 6.479 3.530 22.707 1.00 96.94 207 ARG A N 1
ATOM 1557 C CA . ARG A 1 207 ? 7.580 4.465 22.989 1.00 96.94 207 ARG A CA 1
ATOM 1558 C C . ARG A 1 207 ? 8.924 3.753 23.086 1.00 96.94 207 ARG A C 1
ATOM 1560 O O . ARG A 1 207 ? 9.909 4.272 22.562 1.00 96.94 207 ARG A O 1
ATOM 1567 N N . LEU A 1 208 ? 8.979 2.593 23.736 1.00 98.00 208 LEU A N 1
ATOM 1568 C CA . LEU A 1 208 ? 10.199 1.790 23.824 1.00 98.00 208 LEU A CA 1
ATOM 1569 C C . LEU A 1 208 ? 10.648 1.310 22.442 1.00 98.00 208 LEU A C 1
ATOM 1571 O O . LEU A 1 208 ? 11.836 1.395 22.129 1.00 98.00 208 LEU A O 1
ATOM 1575 N N . ASP A 1 209 ? 9.715 0.898 21.589 1.00 95.50 209 ASP A N 1
ATOM 1576 C CA . ASP A 1 209 ? 10.024 0.484 20.220 1.00 95.50 209 ASP A CA 1
ATOM 1577 C C . ASP A 1 209 ? 10.546 1.646 19.366 1.00 95.50 209 ASP A C 1
ATOM 1579 O O . ASP A 1 209 ? 11.547 1.491 18.666 1.00 95.50 209 ASP A O 1
ATOM 1583 N N . LEU A 1 210 ? 9.971 2.848 19.493 1.00 93.19 210 LEU A N 1
ATOM 1584 C CA . LEU A 1 210 ? 10.511 4.050 18.844 1.00 93.19 210 LEU A CA 1
ATOM 1585 C C . LEU A 1 210 ? 11.931 4.391 19.317 1.00 93.19 210 LEU A C 1
ATOM 1587 O O . LEU A 1 210 ? 12.762 4.820 18.515 1.00 93.19 210 LEU A O 1
ATOM 1591 N N . ILE A 1 211 ? 12.232 4.209 20.606 1.00 95.25 211 ILE A N 1
ATOM 1592 C CA . ILE A 1 211 ? 13.583 4.428 21.143 1.00 95.25 211 ILE A CA 1
ATOM 1593 C C . ILE A 1 211 ? 14.561 3.407 20.552 1.00 95.25 211 ILE A C 1
ATOM 1595 O O . ILE A 1 211 ? 15.630 3.800 20.086 1.00 95.25 211 ILE A O 1
ATOM 1599 N N . ARG A 1 212 ? 14.189 2.123 20.505 1.00 95.19 212 ARG A N 1
ATOM 1600 C CA . ARG A 1 212 ? 15.005 1.065 19.883 1.00 95.19 212 ARG A CA 1
ATOM 1601 C C . ARG A 1 212 ? 15.238 1.326 18.396 1.00 95.19 212 ARG A C 1
ATOM 1603 O O . ARG A 1 212 ? 16.357 1.162 17.911 1.00 95.19 212 ARG A O 1
ATOM 1610 N N . LEU A 1 213 ? 14.220 1.796 17.676 1.00 91.00 213 LEU A N 1
ATOM 1611 C CA . LEU A 1 213 ? 14.345 2.157 16.264 1.00 91.00 213 LEU A CA 1
ATOM 1612 C C . LEU A 1 213 ? 15.334 3.317 16.065 1.00 91.00 213 LEU A C 1
ATOM 1614 O O . LEU A 1 213 ? 16.190 3.271 15.189 1.00 91.00 213 LEU A O 1
ATOM 1618 N N . ARG A 1 214 ? 15.282 4.337 16.928 1.00 87.50 214 ARG A N 1
ATOM 1619 C CA . ARG A 1 214 ? 16.238 5.458 16.901 1.00 87.50 214 ARG A CA 1
ATOM 1620 C C . ARG A 1 214 ? 17.664 5.049 17.277 1.00 87.50 214 ARG A C 1
ATOM 1622 O O . ARG A 1 214 ? 18.609 5.689 16.831 1.00 87.50 214 ARG A O 1
ATOM 1629 N N . GLN A 1 215 ? 17.830 4.020 18.106 1.00 89.62 215 GLN A N 1
ATOM 1630 C CA . GLN A 1 215 ? 19.145 3.483 18.470 1.00 89.62 215 GLN A CA 1
ATOM 1631 C C . GLN A 1 215 ? 19.754 2.622 17.358 1.00 89.62 215 GLN A C 1
ATOM 1633 O O . GLN A 1 215 ? 20.958 2.685 17.135 1.00 89.62 215 GLN A O 1
ATOM 1638 N N . THR A 1 216 ? 18.934 1.833 16.661 1.00 88.19 216 THR A N 1
ATOM 1639 C CA . THR A 1 216 ? 19.365 0.995 15.524 1.00 88.19 216 THR A CA 1
ATOM 1640 C C . THR A 1 216 ? 19.621 1.815 14.264 1.00 88.19 216 THR A C 1
ATOM 1642 O O . THR A 1 216 ? 20.508 1.484 13.479 1.00 88.19 216 THR A O 1
ATOM 1645 N N . HIS A 1 217 ? 18.904 2.926 14.106 1.00 80.88 217 HIS A N 1
ATOM 1646 C CA . HIS A 1 217 ? 19.109 3.900 13.044 1.00 80.88 217 HIS A CA 1
ATOM 1647 C C . HIS A 1 217 ? 19.452 5.253 13.663 1.00 80.88 217 HIS A C 1
ATOM 1649 O O . HIS A 1 217 ? 18.589 6.139 13.696 1.00 80.88 217 HIS A O 1
ATOM 1655 N N . PRO A 1 218 ? 20.688 5.438 14.175 1.00 78.38 218 PRO A N 1
ATOM 1656 C CA . PRO A 1 218 ? 21.115 6.756 14.606 1.00 78.38 218 PRO A CA 1
ATOM 1657 C C . PRO A 1 218 ? 20.908 7.683 13.415 1.00 78.38 218 PRO A C 1
ATOM 1659 O O . PRO A 1 218 ? 21.470 7.441 12.344 1.00 78.38 218 PRO A O 1
ATOM 1662 N N . HIS A 1 219 ? 20.039 8.691 13.572 1.00 63.03 219 HIS A N 1
ATOM 1663 C CA . HIS A 1 219 ? 19.812 9.663 12.511 1.00 63.03 219 HIS A CA 1
ATOM 1664 C C . HIS A 1 219 ? 21.187 10.111 12.025 1.00 63.03 219 HIS A C 1
ATOM 1666 O O . HIS A 1 219 ? 21.997 10.507 12.876 1.00 63.03 219 HIS A O 1
ATOM 1672 N N . PRO A 1 220 ? 21.485 10.020 10.713 1.00 65.81 220 PRO A N 1
ATOM 1673 C CA . PRO A 1 220 ? 22.698 10.617 10.209 1.00 65.81 220 PRO A CA 1
ATOM 1674 C C . PRO A 1 220 ? 22.583 12.068 10.638 1.00 65.81 220 PRO A C 1
ATOM 1676 O O . PRO A 1 220 ? 21.670 12.778 10.211 1.00 65.81 220 PRO A O 1
ATOM 1679 N N . ARG A 1 221 ? 23.429 12.487 11.580 1.00 64.12 221 ARG A N 1
ATOM 1680 C CA . ARG A 1 221 ? 23.585 13.901 11.857 1.00 64.12 221 ARG A CA 1
ATOM 1681 C C . ARG A 1 221 ? 24.176 14.414 10.559 1.00 64.12 221 ARG A C 1
ATOM 1683 O O . ARG A 1 221 ? 25.381 14.320 10.357 1.00 64.12 221 ARG A O 1
ATOM 1690 N N . LEU A 1 222 ? 23.301 14.846 9.651 1.00 59.84 222 LEU A N 1
ATOM 1691 C CA . LEU A 1 222 ? 23.625 15.710 8.534 1.00 59.84 222 LEU A CA 1
ATOM 1692 C C . LEU A 1 222 ? 24.075 17.005 9.196 1.00 59.84 222 LEU A C 1
ATOM 1694 O O . LEU A 1 222 ? 23.333 17.972 9.325 1.00 59.84 222 LEU A O 1
ATOM 1698 N N . THR A 1 223 ? 25.271 16.956 9.769 1.00 80.00 223 THR A N 1
ATOM 1699 C CA . THR A 1 223 ? 26.006 18.143 10.123 1.00 80.00 223 THR A CA 1
ATOM 1700 C C . THR A 1 223 ? 26.126 18.912 8.814 1.00 80.00 223 THR A C 1
ATOM 1702 O O . THR A 1 223 ? 26.352 18.307 7.766 1.00 80.00 223 THR A O 1
ATOM 1705 N N . LEU A 1 224 ? 25.922 20.227 8.862 1.00 78.44 224 LEU A N 1
ATOM 1706 C CA . LEU A 1 224 ? 26.144 21.114 7.718 1.00 78.44 224 LEU A CA 1
ATOM 1707 C C . LEU A 1 224 ? 27.388 20.713 6.887 1.00 78.44 224 LEU A C 1
ATOM 1709 O O . LEU A 1 224 ? 27.217 20.520 5.690 1.00 78.44 224 LEU A O 1
ATOM 1713 N N . PRO A 1 225 ? 28.562 20.385 7.483 1.00 86.12 225 PRO A N 1
ATOM 1714 C CA . PRO A 1 225 ? 29.713 19.922 6.701 1.00 86.12 225 PRO A CA 1
ATOM 1715 C C . PRO A 1 225 ? 29.503 18.604 5.939 1.00 86.12 225 PRO A C 1
ATOM 1717 O O . PRO A 1 225 ? 30.056 18.439 4.859 1.00 86.12 225 PRO A O 1
ATOM 1720 N N . LEU A 1 226 ? 28.724 17.650 6.461 1.00 85.81 226 LEU A N 1
ATOM 1721 C CA . LEU A 1 226 ? 28.428 16.404 5.744 1.00 85.81 226 LEU A CA 1
ATOM 1722 C C . LEU A 1 226 ? 27.453 16.641 4.583 1.00 85.81 226 LEU A C 1
ATOM 1724 O O . LEU A 1 226 ? 27.543 15.966 3.561 1.00 85.81 226 LEU A O 1
ATOM 1728 N N . ALA A 1 227 ? 26.516 17.578 4.740 1.00 85.81 227 ALA A N 1
ATOM 1729 C CA . ALA A 1 227 ? 25.635 17.990 3.652 1.00 85.81 227 ALA A CA 1
ATOM 1730 C C . ALA A 1 227 ? 26.425 18.725 2.557 1.00 85.81 227 ALA A C 1
ATOM 1732 O O . ALA A 1 227 ? 26.280 18.382 1.387 1.00 85.81 227 ALA A O 1
ATOM 1733 N N . ASP A 1 228 ? 27.316 19.641 2.942 1.00 91.19 228 ASP A N 1
ATOM 1734 C CA . ASP A 1 228 ? 28.200 20.357 2.019 1.00 91.19 228 ASP A CA 1
ATOM 1735 C C . ASP A 1 228 ? 29.126 19.388 1.271 1.00 91.19 228 ASP A C 1
ATOM 1737 O O . ASP A 1 228 ? 29.240 19.469 0.050 1.00 91.19 228 ASP A O 1
ATOM 1741 N N . GLN A 1 229 ? 29.710 18.402 1.965 1.00 92.50 229 GLN A N 1
ATOM 1742 C CA . GLN A 1 229 ? 30.521 17.363 1.324 1.00 92.50 229 GLN A CA 1
ATOM 1743 C C . GLN A 1 229 ? 29.707 16.554 0.309 1.00 92.50 229 GLN A C 1
ATOM 1745 O O . GLN A 1 229 ? 30.167 16.337 -0.805 1.00 92.50 229 GLN A O 1
ATOM 1750 N N . LYS A 1 230 ? 28.477 16.151 0.655 1.00 91.81 230 LYS A N 1
ATOM 1751 C CA . LYS A 1 230 ? 27.609 15.426 -0.284 1.00 91.81 230 LYS A CA 1
ATOM 1752 C C . LYS A 1 230 ? 27.254 16.253 -1.513 1.00 91.81 230 LYS A C 1
ATOM 1754 O O . LYS A 1 230 ? 27.165 15.689 -2.596 1.00 91.81 230 LYS A O 1
ATOM 1759 N N . LEU A 1 231 ? 27.050 17.560 -1.359 1.00 94.38 231 LEU A N 1
ATOM 1760 C CA . LEU A 1 231 ? 26.822 18.446 -2.498 1.00 94.38 231 LEU A CA 1
ATOM 1761 C C . LEU A 1 231 ? 28.060 18.516 -3.395 1.00 94.38 231 LEU A C 1
ATOM 1763 O O . LEU A 1 231 ? 27.924 18.437 -4.611 1.00 94.38 231 LEU A O 1
ATOM 1767 N N . VAL A 1 232 ? 29.257 18.605 -2.811 1.00 97.06 232 VAL A N 1
ATOM 1768 C CA . VAL A 1 232 ? 30.519 18.570 -3.567 1.00 97.06 232 VAL A CA 1
ATOM 1769 C C . VAL A 1 232 ? 30.672 17.247 -4.319 1.00 97.06 232 VAL A C 1
ATOM 1771 O O . VAL A 1 232 ? 30.960 17.267 -5.514 1.00 97.06 232 VAL A O 1
ATOM 1774 N N . ASP A 1 233 ? 30.420 16.116 -3.659 1.00 96.50 233 ASP A N 1
ATOM 1775 C CA . ASP A 1 233 ? 30.501 14.789 -4.277 1.00 96.50 233 ASP A CA 1
ATOM 1776 C C . ASP A 1 233 ? 29.490 14.650 -5.432 1.00 96.50 233 ASP A C 1
ATOM 1778 O O . ASP A 1 233 ? 29.838 14.167 -6.507 1.00 96.50 233 ASP A O 1
ATOM 1782 N N . GLN A 1 234 ? 28.257 15.140 -5.251 1.00 96.94 234 GLN A N 1
ATOM 1783 C CA . GLN A 1 234 ? 27.224 15.139 -6.294 1.00 96.94 234 GLN A CA 1
ATOM 1784 C C . GLN A 1 234 ? 27.587 16.025 -7.487 1.00 96.94 234 GLN A C 1
ATOM 1786 O O . GLN A 1 234 ? 27.356 15.643 -8.632 1.00 96.94 234 GLN A O 1
ATOM 1791 N N . VAL A 1 235 ? 28.161 17.205 -7.242 1.00 98.19 235 VAL A N 1
ATOM 1792 C CA . VAL A 1 235 ? 28.629 18.088 -8.318 1.00 98.19 235 VAL A CA 1
ATOM 1793 C C . VAL A 1 235 ? 29.788 17.439 -9.076 1.00 98.19 235 VAL A C 1
ATOM 1795 O O . VAL A 1 235 ? 29.823 17.512 -10.303 1.00 98.19 235 VAL A O 1
ATOM 1798 N N . ALA A 1 236 ? 30.700 16.758 -8.378 1.00 97.81 236 ALA A N 1
ATOM 1799 C CA . ALA A 1 236 ? 31.788 16.015 -9.008 1.00 97.81 236 ALA A CA 1
ATOM 1800 C C . ALA A 1 236 ? 31.268 14.849 -9.869 1.00 97.81 236 ALA A C 1
ATOM 1802 O O . ALA A 1 236 ? 31.734 14.664 -10.992 1.00 97.81 236 ALA A O 1
ATOM 1803 N N . GLU A 1 237 ? 30.271 14.104 -9.386 1.00 97.88 237 GLU A N 1
ATOM 1804 C CA . GLU A 1 237 ? 29.618 13.034 -10.149 1.00 97.88 237 GLU A CA 1
ATOM 1805 C C . GLU A 1 237 ? 28.890 13.582 -11.386 1.00 97.88 237 GLU A C 1
ATOM 1807 O O . GLU A 1 237 ? 29.040 13.045 -12.483 1.00 97.88 237 GLU A O 1
ATOM 1812 N N . MET A 1 238 ? 28.163 14.696 -11.246 1.00 97.44 238 MET A N 1
ATOM 1813 C CA . MET A 1 238 ? 27.519 15.366 -12.379 1.00 97.44 238 MET A CA 1
ATOM 1814 C C . MET A 1 238 ? 28.526 15.816 -13.437 1.00 97.44 238 MET A C 1
ATOM 1816 O O . MET A 1 238 ? 28.257 15.674 -14.630 1.00 97.44 238 MET A O 1
ATOM 1820 N N . GLN A 1 239 ? 29.679 16.341 -13.018 1.00 98.12 239 GLN A N 1
ATOM 1821 C CA . GLN A 1 239 ? 30.727 16.746 -13.947 1.00 98.12 239 GLN A CA 1
ATOM 1822 C C . GLN A 1 239 ? 31.314 15.536 -14.682 1.00 98.12 239 GLN A C 1
ATOM 1824 O O . GLN A 1 239 ? 31.431 15.578 -15.903 1.00 98.12 239 GLN A O 1
ATOM 1829 N N . ALA A 1 240 ? 31.601 14.442 -13.969 1.00 97.88 240 ALA A N 1
ATOM 1830 C CA . ALA A 1 240 ? 32.109 13.213 -14.575 1.00 97.88 240 ALA A CA 1
ATOM 1831 C C . ALA A 1 240 ? 31.131 12.636 -15.614 1.00 97.88 240 ALA A C 1
ATOM 1833 O O . ALA A 1 240 ? 31.531 12.307 -16.728 1.00 97.88 240 ALA A O 1
ATOM 1834 N N . LEU A 1 241 ? 29.833 12.591 -15.294 1.00 97.88 241 LEU A N 1
ATOM 1835 C CA . LEU A 1 241 ? 28.804 12.139 -16.235 1.00 97.88 241 LEU A CA 1
ATOM 1836 C C . LEU A 1 241 ? 28.675 13.060 -17.458 1.00 97.88 241 LEU A C 1
ATOM 1838 O O . LEU A 1 241 ? 28.411 12.580 -18.561 1.00 97.88 241 LEU A O 1
ATOM 1842 N N . ASN A 1 242 ? 28.856 14.373 -17.288 1.00 97.94 242 ASN A N 1
ATOM 1843 C CA . ASN A 1 242 ? 28.845 15.312 -18.407 1.00 97.94 242 ASN A CA 1
ATOM 1844 C C . ASN A 1 242 ? 30.074 15.127 -19.314 1.00 97.94 242 ASN A C 1
ATOM 1846 O O . ASN A 1 242 ? 29.935 15.125 -20.537 1.00 97.94 242 ASN A O 1
ATOM 1850 N N . ASP A 1 243 ? 31.252 14.900 -18.732 1.00 98.38 243 ASP A N 1
ATOM 1851 C CA . ASP A 1 243 ? 32.482 14.613 -19.475 1.00 98.38 243 ASP A CA 1
ATOM 1852 C C . ASP A 1 243 ? 32.360 13.296 -20.273 1.00 98.38 243 ASP A C 1
ATOM 1854 O O . ASP A 1 243 ? 32.735 13.242 -21.451 1.00 98.38 243 ASP A O 1
ATOM 1858 N N . ASP A 1 244 ? 31.763 12.258 -19.676 1.00 97.94 244 ASP A N 1
ATOM 1859 C CA . ASP A 1 244 ? 31.464 10.983 -20.342 1.00 97.94 244 ASP A CA 1
ATOM 1860 C C . ASP A 1 244 ? 30.470 11.159 -21.501 1.00 97.94 244 ASP A C 1
ATOM 1862 O O . ASP A 1 244 ? 30.646 10.585 -22.583 1.00 97.94 244 ASP A O 1
ATOM 1866 N N . LEU A 1 245 ? 29.437 11.987 -21.312 1.00 98.12 245 LEU A N 1
ATOM 1867 C CA . LEU A 1 245 ? 28.463 12.314 -22.352 1.00 98.12 245 LEU A CA 1
ATOM 1868 C C . LEU A 1 245 ? 29.137 13.030 -23.528 1.00 98.12 245 LEU A C 1
ATOM 1870 O O . LEU A 1 245 ? 28.919 12.658 -24.685 1.00 98.12 245 LEU A O 1
ATOM 1874 N N . GLU A 1 246 ? 29.991 14.017 -23.259 1.00 98.19 246 GLU A N 1
ATOM 1875 C CA . GLU A 1 246 ? 30.761 14.700 -24.298 1.00 98.19 246 GLU A CA 1
ATOM 1876 C C . GLU A 1 246 ? 31.715 13.745 -25.028 1.00 98.19 246 GLU A C 1
ATOM 1878 O O . GLU A 1 246 ? 31.832 13.800 -26.257 1.00 98.19 246 GLU A O 1
ATOM 1883 N N . ALA A 1 247 ? 32.376 12.835 -24.309 1.00 97.81 247 ALA A N 1
ATOM 1884 C CA . ALA A 1 247 ? 33.234 11.817 -24.908 1.00 97.81 247 ALA A CA 1
ATOM 1885 C C . ALA A 1 247 ? 32.438 10.882 -25.835 1.00 97.81 247 ALA A C 1
ATOM 1887 O O . ALA A 1 247 ? 32.856 10.630 -26.973 1.00 97.81 247 ALA A O 1
ATOM 1888 N N . ALA A 1 248 ? 31.258 10.432 -25.402 1.00 97.81 248 ALA A N 1
ATOM 1889 C CA . ALA A 1 248 ? 30.357 9.615 -26.209 1.00 97.81 248 ALA A CA 1
ATOM 1890 C C . ALA A 1 248 ? 29.864 10.364 -27.459 1.00 97.81 248 ALA A C 1
ATOM 1892 O O . ALA A 1 248 ? 29.847 9.798 -28.556 1.00 97.81 248 ALA A O 1
ATOM 1893 N N . GLN A 1 249 ? 29.533 11.653 -27.340 1.00 98.00 249 GLN A N 1
ATOM 1894 C CA . GLN A 1 249 ? 29.153 12.488 -28.484 1.00 98.00 249 GLN A CA 1
ATOM 1895 C C . GLN A 1 249 ? 30.299 12.637 -29.489 1.00 98.00 249 GLN A C 1
ATOM 1897 O O . GLN A 1 249 ? 30.089 12.459 -30.692 1.00 98.00 249 GLN A O 1
ATOM 1902 N N . ARG A 1 250 ? 31.526 12.902 -29.021 1.00 98.31 250 ARG A N 1
ATOM 1903 C CA . ARG A 1 250 ? 32.717 12.955 -29.886 1.00 98.31 250 ARG A CA 1
ATOM 1904 C C . ARG A 1 250 ? 32.926 11.621 -30.603 1.00 98.31 250 ARG A C 1
ATOM 1906 O O . ARG A 1 250 ? 33.172 11.619 -31.808 1.00 98.31 250 ARG A O 1
ATOM 1913 N N . HIS A 1 251 ? 32.754 10.494 -29.910 1.00 98.06 251 HIS A N 1
ATOM 1914 C CA . HIS A 1 251 ? 32.854 9.173 -30.528 1.00 98.06 251 HIS A CA 1
ATOM 1915 C C . HIS A 1 251 ? 31.759 8.928 -31.581 1.00 98.06 251 HIS A C 1
ATOM 1917 O O . HIS A 1 251 ? 32.040 8.440 -32.676 1.00 98.06 251 HIS A O 1
ATOM 1923 N N . MET A 1 252 ? 30.515 9.313 -31.305 1.00 98.44 252 MET A N 1
ATOM 1924 C CA . MET A 1 252 ? 29.431 9.227 -32.283 1.00 98.44 252 MET A CA 1
ATOM 1925 C C . MET A 1 252 ? 29.756 10.041 -33.546 1.00 98.44 252 MET A C 1
ATOM 1927 O O . MET A 1 252 ? 29.539 9.565 -34.664 1.00 98.44 252 MET A O 1
ATOM 1931 N N . HIS A 1 253 ? 30.307 11.248 -33.389 1.00 98.12 253 HIS A N 1
ATOM 1932 C CA . HIS A 1 253 ? 30.740 12.069 -34.518 1.00 98.12 253 HIS A CA 1
ATOM 1933 C C . HIS A 1 253 ? 31.857 11.401 -35.326 1.00 98.12 253 HIS A C 1
ATOM 1935 O O . HIS A 1 253 ? 31.754 11.351 -36.552 1.00 98.12 253 HIS A O 1
ATOM 1941 N N . THR A 1 254 ? 32.874 10.822 -34.680 1.00 98.00 254 THR A N 1
ATOM 1942 C CA . THR A 1 254 ? 33.945 10.112 -35.401 1.00 98.00 254 THR A CA 1
ATOM 1943 C C . THR A 1 254 ? 33.416 8.893 -36.155 1.00 98.00 254 THR A C 1
ATOM 1945 O O . THR A 1 254 ? 33.751 8.706 -37.323 1.00 98.00 254 THR A O 1
ATOM 1948 N N . VAL A 1 255 ? 32.517 8.107 -35.554 1.00 98.50 255 VAL A N 1
ATOM 1949 C CA . VAL A 1 255 ? 31.872 6.962 -36.222 1.00 98.50 255 VAL A CA 1
ATOM 1950 C C . VAL A 1 255 ? 31.046 7.417 -37.423 1.00 98.50 255 VAL A C 1
ATOM 1952 O O . VAL A 1 255 ? 31.118 6.803 -38.487 1.00 98.50 255 VAL A O 1
ATOM 1955 N N . LYS A 1 256 ? 30.301 8.519 -37.296 1.00 98.50 256 LYS A N 1
ATOM 1956 C CA . LYS A 1 256 ? 29.515 9.090 -38.397 1.00 98.50 256 LYS A CA 1
ATOM 1957 C C . LYS A 1 256 ? 30.398 9.493 -39.578 1.00 98.50 256 LYS A C 1
ATOM 1959 O O . LYS A 1 256 ? 30.040 9.203 -40.721 1.00 98.50 256 LYS A O 1
ATOM 1964 N N . GLU A 1 257 ? 31.549 10.109 -39.320 1.00 98.44 257 GLU A N 1
ATOM 1965 C CA . GLU A 1 257 ? 32.517 10.448 -40.369 1.00 98.44 257 GLU A CA 1
ATOM 1966 C C . GLU A 1 257 ? 33.142 9.195 -41.001 1.00 98.44 257 GLU A C 1
ATOM 1968 O O . GLU A 1 257 ? 33.207 9.097 -42.228 1.00 98.44 257 GLU A O 1
ATOM 1973 N N . CYS A 1 258 ? 33.489 8.176 -40.209 1.00 97.94 258 CYS A N 1
ATOM 1974 C CA . CYS A 1 258 ? 33.967 6.889 -40.727 1.00 97.94 258 CYS A CA 1
ATOM 1975 C C . CYS A 1 258 ? 32.930 6.188 -41.621 1.00 97.94 258 CYS A C 1
ATOM 1977 O O . CYS A 1 258 ? 33.284 5.638 -42.668 1.00 97.94 258 CYS A O 1
ATOM 1979 N N . ILE A 1 259 ? 31.645 6.225 -41.253 1.00 98.31 259 ILE A N 1
ATOM 1980 C CA . ILE A 1 259 ? 30.551 5.659 -42.057 1.00 98.31 259 ILE A CA 1
ATOM 1981 C C . ILE A 1 259 ? 30.386 6.440 -43.361 1.00 98.31 259 ILE A C 1
ATOM 1983 O O . ILE A 1 259 ? 30.270 5.827 -44.421 1.00 98.31 259 ILE A O 1
ATOM 1987 N N . ARG A 1 260 ? 30.416 7.778 -43.317 1.00 98.44 260 ARG A N 1
ATOM 1988 C CA . ARG A 1 260 ? 30.364 8.626 -44.522 1.00 98.44 260 ARG A CA 1
ATOM 1989 C C . ARG A 1 260 ? 31.528 8.330 -45.466 1.00 98.44 260 ARG A C 1
ATOM 1991 O O . ARG A 1 260 ? 31.308 8.138 -46.662 1.00 98.44 260 ARG A O 1
ATOM 1998 N N . ALA A 1 261 ? 32.743 8.218 -44.930 1.00 97.94 261 ALA A N 1
ATOM 1999 C CA . ALA A 1 261 ? 33.925 7.845 -45.698 1.00 97.94 261 ALA A CA 1
ATOM 2000 C C . ALA A 1 261 ? 33.766 6.449 -46.325 1.00 97.94 261 ALA A C 1
ATOM 2002 O O . ALA A 1 261 ? 33.948 6.295 -47.533 1.00 97.94 261 ALA A O 1
ATOM 2003 N N . SER A 1 262 ? 33.328 5.460 -45.542 1.00 97.44 262 SER A N 1
ATOM 2004 C CA . SER A 1 262 ? 33.097 4.085 -46.007 1.00 97.44 262 SER A CA 1
ATOM 2005 C C . SER A 1 262 ? 32.012 4.006 -47.084 1.00 97.44 262 SER A C 1
ATOM 2007 O O . SER A 1 262 ? 32.186 3.311 -48.083 1.00 97.44 262 SER A O 1
ATOM 2009 N N . ALA A 1 263 ? 30.919 4.758 -46.935 1.00 97.88 263 ALA A N 1
ATOM 2010 C CA . ALA A 1 263 ? 29.856 4.851 -47.931 1.00 97.88 263 ALA A CA 1
ATOM 2011 C C . ALA A 1 263 ? 30.368 5.465 -49.243 1.00 97.88 263 ALA A C 1
ATOM 2013 O O . ALA A 1 263 ? 30.092 4.937 -50.319 1.00 97.88 263 ALA A O 1
ATOM 2014 N N . SER A 1 264 ? 31.176 6.528 -49.162 1.00 98.31 264 SER A N 1
ATOM 2015 C CA . SER A 1 264 ? 31.793 7.139 -50.345 1.00 98.31 264 SER A CA 1
ATOM 2016 C C . SER A 1 264 ? 32.785 6.197 -51.044 1.00 98.31 264 SER A C 1
ATOM 2018 O O . SER A 1 264 ? 32.821 6.141 -52.272 1.00 98.31 264 SER A O 1
ATOM 2020 N N . ALA A 1 265 ? 33.548 5.405 -50.283 1.00 97.75 265 ALA A N 1
ATOM 2021 C CA . ALA A 1 265 ? 34.462 4.402 -50.819 1.00 97.75 265 ALA A CA 1
ATOM 2022 C C . ALA A 1 265 ? 33.706 3.243 -51.488 1.00 97.75 265 ALA A C 1
ATOM 2024 O O . ALA A 1 265 ? 34.067 2.827 -52.587 1.00 97.75 265 ALA A O 1
ATOM 2025 N N . ALA A 1 266 ? 32.620 2.768 -50.873 1.00 97.75 266 ALA A N 1
ATOM 2026 C CA . ALA A 1 266 ? 31.752 1.753 -51.459 1.00 97.75 266 ALA A CA 1
ATOM 2027 C C . ALA A 1 266 ? 31.142 2.227 -52.787 1.00 97.75 266 ALA A C 1
ATOM 2029 O O . ALA A 1 266 ? 31.083 1.454 -53.742 1.00 97.75 266 ALA A O 1
ATOM 2030 N N . GLU A 1 267 ? 30.746 3.499 -52.884 1.00 98.00 267 GLU A N 1
ATOM 2031 C CA . GLU A 1 267 ? 30.210 4.060 -54.127 1.00 98.00 267 GLU A CA 1
ATOM 2032 C C . GLU A 1 267 ? 31.270 4.159 -55.233 1.00 98.00 267 GLU A C 1
ATOM 2034 O O . GLU A 1 267 ? 31.002 3.817 -56.385 1.00 98.00 267 GLU A O 1
ATOM 2039 N N . ARG A 1 268 ? 32.514 4.516 -54.886 1.00 98.25 268 ARG A N 1
ATOM 2040 C CA . ARG A 1 268 ? 33.646 4.452 -55.828 1.00 98.25 268 ARG A CA 1
ATOM 2041 C C . ARG A 1 268 ? 33.866 3.034 -56.354 1.00 98.25 268 ARG A C 1
ATOM 2043 O O . ARG A 1 268 ? 33.939 2.844 -57.566 1.00 98.25 268 ARG A O 1
ATOM 2050 N N . LEU A 1 269 ? 33.880 2.036 -55.470 1.00 97.44 269 LEU A N 1
ATOM 2051 C CA . LEU A 1 269 ? 34.027 0.629 -55.860 1.00 97.44 269 LEU A CA 1
ATOM 2052 C C . LEU A 1 269 ? 32.858 0.138 -56.726 1.00 97.44 269 LEU A C 1
ATOM 2054 O O . LEU A 1 269 ? 33.072 -0.636 -57.659 1.00 97.44 269 LEU A O 1
ATOM 2058 N N . ARG A 1 270 ? 31.623 0.601 -56.481 1.00 97.88 270 ARG A N 1
ATOM 2059 C CA . ARG A 1 270 ? 30.480 0.304 -57.361 1.00 97.88 270 ARG A CA 1
ATOM 2060 C C . ARG A 1 270 ? 30.703 0.852 -58.764 1.00 97.88 270 ARG A C 1
ATOM 2062 O O . ARG A 1 270 ? 30.531 0.099 -59.724 1.00 97.88 270 ARG A O 1
ATOM 2069 N N . MET A 1 271 ? 31.145 2.102 -58.892 1.00 97.69 271 MET A N 1
ATOM 2070 C CA . MET A 1 271 ? 31.477 2.690 -60.193 1.00 97.69 271 MET A CA 1
ATOM 2071 C C . MET A 1 271 ? 32.592 1.905 -60.899 1.00 97.69 271 MET A C 1
ATOM 2073 O O . MET A 1 271 ? 32.439 1.533 -62.064 1.00 97.69 271 MET A O 1
ATOM 2077 N N . GLU A 1 272 ? 33.674 1.567 -60.196 1.00 97.81 272 GLU A N 1
ATOM 2078 C CA . GLU A 1 272 ? 34.772 0.758 -60.741 1.00 97.81 272 GLU A CA 1
ATOM 2079 C C . GLU A 1 272 ? 34.304 -0.633 -61.188 1.00 97.81 272 GLU A C 1
ATOM 2081 O O . GLU A 1 272 ? 34.613 -1.064 -62.301 1.00 97.81 272 GLU A O 1
ATOM 2086 N N . SER A 1 273 ? 33.490 -1.315 -60.378 1.00 96.88 273 SER A N 1
ATOM 2087 C CA . SER A 1 273 ? 32.929 -2.625 -60.721 1.00 96.88 273 SER A CA 1
ATOM 2088 C C . SER A 1 273 ? 32.023 -2.557 -61.955 1.00 96.88 273 SER A C 1
ATOM 2090 O O . SER A 1 273 ? 32.090 -3.435 -62.819 1.00 96.88 273 SER A O 1
ATOM 2092 N N . ALA A 1 274 ? 31.241 -1.482 -62.106 1.00 97.88 274 ALA A N 1
ATOM 2093 C CA . ALA A 1 274 ? 30.426 -1.242 -63.290 1.00 97.88 274 ALA A CA 1
ATOM 2094 C C . ALA A 1 274 ? 31.301 -1.013 -64.535 1.00 97.88 274 ALA A C 1
ATOM 2096 O O . ALA A 1 274 ? 30.996 -1.539 -65.607 1.00 97.88 274 ALA A O 1
ATOM 2097 N N . HIS A 1 275 ? 32.419 -0.291 -64.407 1.00 97.12 275 HIS A N 1
ATOM 2098 C CA . HIS A 1 275 ? 33.395 -0.124 -65.488 1.00 97.12 275 HIS A CA 1
ATOM 2099 C C . HIS A 1 275 ? 34.070 -1.444 -65.879 1.00 97.12 275 HIS A C 1
ATOM 2101 O O . HIS A 1 275 ? 34.161 -1.754 -67.068 1.00 97.12 275 HIS A O 1
ATOM 2107 N N . VAL A 1 276 ? 34.515 -2.241 -64.906 1.00 97.69 276 VAL A N 1
ATOM 2108 C CA . VAL A 1 276 ? 35.127 -3.556 -65.152 1.00 97.69 276 VAL A CA 1
ATOM 2109 C C . VAL A 1 276 ? 34.120 -4.516 -65.782 1.00 97.69 276 VAL A C 1
ATOM 2111 O O . VAL A 1 276 ? 34.450 -5.192 -66.753 1.00 97.69 276 VAL A O 1
ATOM 2114 N N . SER A 1 277 ? 32.875 -4.534 -65.303 1.00 97.56 277 SER A N 1
ATOM 2115 C CA . SER A 1 277 ? 31.795 -5.339 -65.880 1.00 97.56 277 SER A CA 1
ATOM 2116 C C . SER A 1 277 ? 31.547 -4.983 -67.351 1.00 97.56 277 SER A C 1
ATOM 2118 O O . SER A 1 277 ? 31.516 -5.874 -68.201 1.00 97.56 277 SER A O 1
ATOM 2120 N N . LYS A 1 278 ? 31.494 -3.684 -67.689 1.00 98.00 278 LYS A N 1
ATOM 2121 C CA . LYS A 1 278 ? 31.403 -3.208 -69.083 1.00 98.00 278 LYS A CA 1
ATOM 2122 C C . LYS A 1 278 ? 32.594 -3.667 -69.934 1.00 98.00 278 LYS A C 1
ATOM 2124 O O . LYS A 1 278 ? 32.391 -4.146 -71.047 1.00 98.00 278 LYS A O 1
ATOM 2129 N N . ARG A 1 279 ? 33.827 -3.568 -69.418 1.00 96.69 279 ARG A N 1
ATOM 2130 C CA . ARG A 1 279 ? 35.034 -4.060 -70.114 1.00 96.69 279 ARG A CA 1
ATOM 2131 C C . ARG A 1 279 ? 34.974 -5.569 -70.350 1.00 96.69 279 ARG A C 1
ATOM 2133 O O . ARG A 1 279 ? 35.235 -6.023 -71.458 1.00 96.69 279 ARG A O 1
ATOM 2140 N N . ASN A 1 280 ? 34.571 -6.342 -69.345 1.00 95.62 280 ASN A N 1
ATOM 2141 C CA . ASN A 1 280 ? 34.428 -7.792 -69.457 1.00 95.62 280 ASN A CA 1
ATOM 2142 C C . ASN A 1 280 ? 33.336 -8.187 -70.456 1.00 95.62 280 ASN A C 1
ATOM 2144 O O . ASN A 1 280 ? 33.526 -9.134 -71.217 1.00 95.62 280 ASN A O 1
ATOM 2148 N N . ALA A 1 281 ? 32.216 -7.462 -70.493 1.00 96.50 281 ALA A N 1
ATOM 2149 C CA . ALA A 1 281 ? 31.179 -7.660 -71.500 1.00 96.50 281 ALA A CA 1
ATOM 2150 C C . ALA A 1 281 ? 31.726 -7.419 -72.917 1.00 96.50 281 ALA A C 1
ATOM 2152 O O . ALA A 1 281 ? 31.531 -8.267 -73.785 1.00 96.50 281 ALA A O 1
ATOM 2153 N N . ALA A 1 282 ? 32.489 -6.338 -73.124 1.00 95.88 282 ALA A N 1
ATOM 2154 C CA . ALA A 1 282 ? 33.144 -6.052 -74.402 1.00 95.88 282 ALA A CA 1
ATOM 2155 C C . ALA A 1 282 ? 34.141 -7.157 -74.811 1.00 95.88 282 ALA A C 1
ATOM 2157 O O . ALA A 1 282 ? 34.126 -7.624 -75.950 1.00 95.88 282 ALA A O 1
ATOM 2158 N N . ILE A 1 283 ? 34.961 -7.645 -73.874 1.00 95.75 283 ILE A N 1
ATOM 2159 C CA . ILE A 1 283 ? 35.892 -8.758 -74.123 1.00 95.75 283 ILE A CA 1
ATOM 2160 C C . ILE A 1 283 ? 35.130 -10.033 -74.502 1.00 95.75 283 ILE A C 1
ATOM 2162 O O . ILE A 1 283 ? 35.500 -10.700 -75.466 1.00 95.75 283 ILE A O 1
ATOM 2166 N N . ARG A 1 284 ? 34.043 -10.366 -73.792 1.00 94.31 284 ARG A N 1
ATOM 2167 C CA . ARG A 1 284 ? 33.202 -11.531 -74.114 1.00 94.31 284 ARG A CA 1
ATOM 2168 C C . ARG A 1 284 ? 32.594 -11.418 -75.506 1.00 94.31 284 ARG A C 1
ATOM 2170 O O . ARG A 1 284 ? 32.620 -12.395 -76.248 1.00 94.31 284 ARG A O 1
ATOM 2177 N N . THR A 1 285 ? 32.088 -10.245 -75.887 1.00 94.81 285 THR A N 1
ATOM 2178 C CA . THR A 1 285 ? 31.577 -10.032 -77.247 1.00 94.81 285 THR A CA 1
ATOM 2179 C C . THR A 1 285 ? 32.673 -10.214 -78.295 1.00 94.81 285 THR A C 1
ATOM 2181 O O . THR A 1 285 ? 32.449 -10.929 -79.269 1.00 94.81 285 THR A O 1
ATOM 2184 N N . SER A 1 286 ? 33.881 -9.689 -78.064 1.00 94.19 286 SER A N 1
ATOM 2185 C CA . SER A 1 286 ? 35.030 -9.903 -78.955 1.00 94.19 286 SER A CA 1
ATOM 2186 C C . SER A 1 286 ? 35.418 -11.378 -79.049 1.00 94.19 286 SER A C 1
ATOM 2188 O O . SER A 1 286 ? 35.641 -11.888 -80.143 1.00 94.19 286 SER A O 1
ATOM 2190 N N . HIS A 1 287 ? 35.431 -12.099 -77.926 1.00 92.12 287 HIS A N 1
ATOM 2191 C CA . HIS A 1 287 ? 35.707 -13.533 -77.901 1.00 92.12 287 HIS A CA 1
ATOM 2192 C C . HIS A 1 287 ? 34.648 -14.335 -78.670 1.00 92.12 287 HIS A C 1
ATOM 2194 O O . HIS A 1 287 ? 34.994 -15.253 -79.412 1.00 92.12 287 HIS A O 1
ATOM 2200 N N . HIS A 1 288 ? 33.362 -13.986 -78.550 1.00 90.31 288 HIS A N 1
ATOM 2201 C CA . HIS A 1 288 ? 32.295 -14.608 -79.338 1.00 90.31 288 HIS A CA 1
ATOM 2202 C C . HIS A 1 288 ? 32.446 -14.341 -80.839 1.00 90.31 288 HIS A C 1
ATOM 2204 O O . HIS A 1 288 ? 32.230 -15.255 -81.634 1.00 90.31 288 HIS A O 1
ATOM 2210 N N . LEU A 1 289 ? 32.841 -13.127 -81.235 1.00 91.50 289 LEU A N 1
ATOM 2211 C CA . LEU A 1 289 ? 33.120 -12.801 -82.635 1.00 91.50 289 LEU A CA 1
ATOM 2212 C C . LEU A 1 289 ? 34.312 -13.605 -83.168 1.00 91.50 289 LEU A C 1
ATOM 2214 O O . LEU A 1 289 ? 34.193 -14.232 -84.218 1.00 91.50 289 LEU A O 1
ATOM 2218 N N . LEU A 1 290 ? 35.414 -13.677 -82.417 1.00 89.75 290 LEU A N 1
ATOM 2219 C CA . LEU A 1 290 ? 36.573 -14.506 -82.769 1.00 89.75 290 LEU A CA 1
ATOM 2220 C C . LEU A 1 290 ? 36.215 -15.995 -82.840 1.00 89.75 290 LEU A C 1
ATOM 2222 O O . LEU A 1 290 ? 36.612 -16.677 -83.777 1.00 89.75 290 LEU A O 1
ATOM 2226 N N . SER A 1 291 ? 35.412 -16.495 -81.899 1.00 88.00 291 SER A N 1
ATOM 2227 C CA . SER A 1 291 ? 34.945 -17.888 -81.899 1.00 88.00 291 SER A CA 1
ATOM 2228 C C . SER A 1 291 ? 34.067 -18.192 -83.115 1.00 88.00 291 SER A C 1
ATOM 2230 O O . SER A 1 291 ? 34.200 -19.258 -83.711 1.00 88.00 291 SER A O 1
ATOM 2232 N N . ARG A 1 292 ? 33.196 -17.256 -83.525 1.00 84.06 292 ARG A N 1
ATOM 2233 C CA . ARG A 1 292 ? 32.406 -17.375 -84.763 1.00 84.06 292 ARG A CA 1
ATOM 2234 C C . ARG A 1 292 ? 33.294 -17.385 -86.006 1.00 84.06 292 ARG A C 1
ATOM 2236 O O . ARG A 1 292 ? 33.061 -18.203 -86.890 1.00 84.06 292 ARG A O 1
ATOM 2243 N N . LEU A 1 293 ? 34.317 -16.530 -86.057 1.00 81.69 293 LEU A N 1
ATOM 2244 C CA . LEU A 1 293 ? 35.293 -16.514 -87.152 1.00 81.69 293 LEU A CA 1
ATOM 2245 C C . LEU A 1 293 ? 36.080 -17.835 -87.227 1.00 81.69 293 LEU A C 1
ATOM 2247 O O . LEU A 1 293 ? 36.229 -18.396 -88.309 1.00 81.69 293 LEU A O 1
ATOM 2251 N N . LEU A 1 294 ? 36.509 -18.377 -86.084 1.00 77.75 294 LEU A N 1
ATOM 2252 C CA . LEU A 1 294 ? 37.237 -19.649 -86.003 1.00 77.75 294 LEU A CA 1
ATOM 2253 C C . LEU A 1 294 ? 36.365 -20.864 -86.364 1.00 77.75 294 LEU A C 1
ATOM 2255 O O . LEU A 1 294 ? 36.820 -21.734 -87.102 1.00 77.75 294 LEU A O 1
ATOM 2259 N N . CYS A 1 295 ? 35.107 -20.923 -85.914 1.00 74.31 295 CYS A N 1
ATOM 2260 C CA . CYS A 1 295 ? 34.185 -22.005 -86.296 1.00 74.31 295 CYS A CA 1
ATOM 2261 C C . CYS A 1 295 ? 33.783 -21.940 -87.781 1.00 74.31 295 CYS A C 1
ATOM 2263 O O . CYS A 1 295 ? 33.505 -22.969 -88.390 1.00 74.31 295 CYS A O 1
ATOM 2265 N N . GLY A 1 296 ? 33.785 -20.748 -88.388 1.00 63.69 296 GLY A N 1
ATOM 2266 C CA . GLY A 1 296 ? 33.636 -20.602 -89.838 1.00 63.69 296 GLY A CA 1
ATOM 2267 C C . GLY A 1 296 ? 34.800 -21.221 -90.623 1.00 63.69 296 GLY A C 1
ATOM 2268 O O . GLY A 1 296 ? 34.585 -21.755 -91.709 1.00 63.69 296 GLY A O 1
ATOM 2269 N N . ALA A 1 297 ? 36.011 -21.218 -90.058 1.00 58.00 297 ALA A N 1
ATOM 2270 C CA . ALA A 1 297 ? 37.200 -21.790 -90.689 1.00 58.00 297 ALA A CA 1
ATOM 2271 C C . ALA A 1 297 ? 37.288 -23.325 -90.562 1.00 58.00 297 ALA A C 1
ATOM 2273 O O . ALA A 1 297 ? 37.805 -23.981 -91.463 1.00 58.00 297 ALA A O 1
ATOM 2274 N N . SER A 1 298 ? 36.752 -23.931 -89.494 1.00 54.34 298 SER A N 1
ATOM 2275 C CA . SER A 1 298 ? 36.792 -25.393 -89.297 1.00 54.34 298 SER A CA 1
ATOM 2276 C C . SER A 1 298 ? 35.742 -26.177 -90.101 1.00 54.34 298 SER A C 1
ATOM 2278 O O . SER A 1 298 ? 35.889 -27.387 -90.268 1.00 54.34 298 SER A O 1
ATOM 2280 N N . SER A 1 299 ? 34.733 -25.511 -90.675 1.00 50.62 299 SER A N 1
ATOM 2281 C CA . SER A 1 299 ? 33.744 -26.143 -91.571 1.00 50.62 299 SER A CA 1
ATOM 2282 C C . SER A 1 299 ? 34.344 -26.615 -92.912 1.00 50.62 299 SER A C 1
ATOM 2284 O O . SER A 1 299 ? 33.774 -27.466 -93.589 1.00 50.62 299 SER A O 1
ATOM 2286 N N . TRP A 1 300 ? 35.534 -26.131 -93.290 1.00 52.59 300 TRP A N 1
ATOM 2287 C CA . TRP A 1 300 ? 36.224 -26.542 -94.524 1.00 52.59 300 TRP A CA 1
ATOM 2288 C C . TRP A 1 300 ? 37.045 -27.841 -94.388 1.00 52.59 300 TRP A C 1
ATOM 2290 O O . TRP A 1 300 ? 37.609 -28.309 -95.372 1.00 52.59 300 TRP A O 1
ATOM 2300 N N . ALA A 1 301 ? 37.105 -28.463 -93.203 1.00 50.12 301 ALA A N 1
ATOM 2301 C CA . ALA A 1 301 ? 37.954 -29.635 -92.948 1.00 50.12 301 ALA A CA 1
ATOM 2302 C C . ALA A 1 301 ? 37.235 -31.006 -93.024 1.00 50.12 301 ALA A C 1
ATOM 2304 O O . ALA A 1 301 ? 37.795 -32.010 -92.588 1.00 50.12 301 ALA A O 1
ATOM 2305 N N . VAL A 1 302 ? 36.021 -31.096 -93.587 1.00 50.69 302 VAL A N 1
ATOM 2306 C CA . VAL A 1 302 ? 35.226 -32.352 -93.683 1.00 50.69 302 VAL A CA 1
ATOM 2307 C C . VAL A 1 302 ? 35.481 -33.128 -94.991 1.00 50.69 302 VAL A C 1
ATOM 2309 O O . VAL A 1 302 ? 34.617 -33.836 -95.496 1.00 50.69 302 VAL A O 1
ATOM 2312 N N . PHE A 1 303 ? 36.681 -33.042 -95.568 1.00 49.28 303 PHE A N 1
ATOM 2313 C CA . PHE A 1 303 ? 37.030 -33.857 -96.739 1.00 49.28 303 PHE A CA 1
ATOM 2314 C C . PHE A 1 303 ? 38.483 -34.338 -96.687 1.00 49.28 303 PHE A C 1
ATOM 2316 O O . PHE A 1 303 ? 39.324 -33.886 -97.454 1.00 49.28 303 PHE A O 1
ATOM 2323 N N . LEU A 1 304 ? 38.798 -35.275 -95.786 1.00 47.00 304 LEU A N 1
ATOM 2324 C CA . LEU A 1 304 ? 39.981 -36.127 -95.947 1.00 47.00 304 LEU A CA 1
ATOM 2325 C C . LEU A 1 304 ? 39.732 -37.569 -95.461 1.00 47.00 304 LEU A C 1
ATOM 2327 O O . LEU A 1 304 ? 38.945 -37.776 -94.536 1.00 47.00 304 LEU A O 1
ATOM 2331 N N . PRO A 1 305 ? 40.354 -38.567 -96.118 1.00 46.31 305 PRO A N 1
ATOM 2332 C CA . PRO A 1 305 ? 39.908 -39.960 -96.131 1.00 46.31 305 PRO A CA 1
ATOM 2333 C C . PRO A 1 305 ? 40.448 -40.791 -94.949 1.00 46.31 305 PRO A C 1
ATOM 2335 O O . PRO A 1 305 ? 41.321 -40.332 -94.211 1.00 46.31 305 PRO A O 1
ATOM 2338 N N . PRO A 1 306 ? 39.958 -42.036 -94.770 1.00 44.88 306 PRO A N 1
ATOM 2339 C CA . PRO A 1 306 ? 40.221 -42.852 -93.591 1.00 44.88 306 PRO A CA 1
ATOM 2340 C C . PRO A 1 306 ? 41.559 -43.602 -93.681 1.00 44.88 306 PRO A C 1
ATOM 2342 O O . PRO A 1 306 ? 41.869 -44.230 -94.689 1.00 44.88 306 PRO A O 1
ATOM 2345 N N . GLY A 1 307 ? 42.315 -43.619 -92.580 1.00 41.88 307 GLY A N 1
ATOM 2346 C CA . GLY A 1 307 ? 43.523 -44.433 -92.431 1.00 41.88 307 GLY A CA 1
ATOM 2347 C C . GLY A 1 307 ? 44.092 -44.370 -91.010 1.00 41.88 307 GLY A C 1
ATOM 2348 O O . GLY A 1 307 ? 44.619 -43.347 -90.599 1.00 41.88 307 GLY A O 1
ATOM 2349 N N . ARG A 1 308 ? 43.939 -45.474 -90.266 1.00 41.59 308 ARG A N 1
ATOM 2350 C CA . ARG A 1 308 ? 44.495 -45.817 -88.927 1.00 41.59 308 ARG A CA 1
ATOM 2351 C C . ARG A 1 308 ? 46.015 -45.513 -88.792 1.00 41.59 308 ARG A C 1
ATOM 2353 O O . ARG A 1 308 ? 46.652 -45.456 -89.839 1.00 41.59 308 ARG A O 1
ATOM 2360 N N . PRO A 1 309 ? 46.642 -45.441 -87.580 1.00 47.34 309 PRO A N 1
ATOM 2361 C CA . PRO A 1 309 ? 46.425 -46.365 -86.449 1.00 47.34 309 PRO A CA 1
ATOM 2362 C C . PRO A 1 309 ? 46.571 -45.830 -85.001 1.00 47.34 309 PRO A C 1
ATOM 2364 O O . PRO A 1 309 ? 46.974 -44.707 -84.730 1.00 47.34 309 PRO A O 1
ATOM 2367 N N . SER A 1 310 ? 46.216 -46.728 -84.072 1.00 49.12 310 SER A N 1
ATOM 2368 C CA . SER A 1 310 ? 46.471 -46.710 -82.621 1.00 49.12 310 SER A CA 1
ATOM 2369 C C . SER A 1 310 ? 47.945 -46.435 -82.274 1.00 49.12 310 SER A C 1
ATOM 2371 O O . SER A 1 310 ? 48.829 -46.871 -83.012 1.00 49.12 310 SER A O 1
ATOM 2373 N N . PRO A 1 311 ? 48.215 -45.803 -81.117 1.00 45.78 311 PRO A N 1
ATOM 2374 C CA . PRO A 1 311 ? 48.883 -46.573 -80.069 1.00 45.78 311 PRO A CA 1
ATOM 2375 C C . PRO A 1 311 ? 48.370 -46.287 -78.652 1.00 45.78 311 PRO A C 1
ATOM 2377 O O . PRO A 1 311 ? 47.892 -45.208 -78.303 1.00 45.78 311 PRO A O 1
ATOM 2380 N N . ALA A 1 312 ? 48.494 -47.327 -77.838 1.00 43.84 312 ALA A N 1
ATOM 2381 C CA . ALA A 1 312 ? 48.359 -47.318 -76.399 1.00 43.84 312 ALA A CA 1
ATOM 2382 C C . ALA A 1 312 ? 49.450 -46.478 -75.706 1.00 43.84 312 ALA A C 1
ATOM 2384 O O . ALA A 1 312 ? 50.512 -46.221 -76.267 1.00 43.84 312 ALA A O 1
ATOM 2385 N N . THR A 1 313 ? 49.191 -46.208 -74.422 1.00 50.97 313 THR A N 1
ATOM 2386 C CA . THR A 1 313 ? 50.181 -45.908 -73.374 1.00 50.97 313 THR A CA 1
ATOM 2387 C C . THR A 1 313 ? 50.704 -44.470 -73.342 1.00 50.97 313 THR A C 1
ATOM 2389 O O . THR A 1 313 ? 51.590 -44.109 -74.098 1.00 50.97 313 THR A O 1
ATOM 2392 N N . ILE A 1 314 ? 50.186 -43.673 -72.396 1.00 45.91 314 ILE A N 1
ATOM 2393 C CA . ILE A 1 314 ? 50.940 -42.997 -71.316 1.00 45.91 314 ILE A CA 1
ATOM 2394 C C . ILE A 1 314 ? 49.907 -42.359 -70.363 1.00 45.91 314 ILE A C 1
ATOM 2396 O O . ILE A 1 314 ? 49.280 -41.343 -70.645 1.00 45.91 314 ILE A O 1
ATOM 2400 N N . ARG A 1 315 ? 49.718 -43.006 -69.210 1.00 43.47 315 ARG A N 1
ATOM 2401 C CA . ARG A 1 315 ? 49.381 -42.369 -67.924 1.00 43.47 315 ARG A CA 1
ATOM 2402 C C . ARG A 1 315 ? 50.743 -42.083 -67.266 1.00 43.47 315 ARG A C 1
ATOM 2404 O O . ARG A 1 315 ? 51.619 -42.938 -67.417 1.00 43.47 315 ARG A O 1
ATOM 2411 N N . PRO A 1 316 ? 50.953 -40.973 -66.535 1.00 51.91 316 PRO A N 1
ATOM 2412 C CA . PRO A 1 316 ? 50.607 -41.015 -65.110 1.00 51.91 316 PRO A CA 1
ATOM 2413 C C . PRO A 1 316 ? 50.226 -39.666 -64.449 1.00 51.91 316 PRO A C 1
ATOM 2415 O O . PRO A 1 316 ? 50.451 -38.591 -64.984 1.00 51.91 316 PRO A O 1
ATOM 2418 N N . LEU A 1 317 ? 49.659 -39.799 -63.242 1.00 41.72 317 LEU A N 1
ATOM 2419 C CA . LEU A 1 317 ? 49.790 -38.940 -62.052 1.00 41.72 317 LEU A CA 1
ATOM 2420 C C . LEU A 1 317 ? 49.845 -37.401 -62.203 1.00 41.72 317 LEU A C 1
ATOM 2422 O O . LEU A 1 317 ? 50.893 -36.846 -62.507 1.00 41.72 317 LEU A O 1
ATOM 2426 N N . LEU A 1 318 ? 48.815 -36.708 -61.697 1.00 45.28 318 LEU A N 1
ATOM 2427 C CA . LEU A 1 318 ? 48.912 -35.972 -60.423 1.00 45.28 318 LEU A CA 1
ATOM 2428 C C . LEU A 1 318 ? 47.529 -35.529 -59.920 1.00 45.28 318 LEU A C 1
ATOM 2430 O O . LEU A 1 318 ? 46.596 -35.285 -60.675 1.00 45.28 318 LEU A O 1
ATOM 2434 N N . ALA A 1 319 ? 47.432 -35.559 -58.600 1.00 42.91 319 ALA A N 1
ATOM 2435 C CA . ALA A 1 319 ? 46.251 -35.640 -57.759 1.00 42.91 319 ALA A CA 1
ATOM 2436 C C . ALA A 1 319 ? 45.659 -34.243 -57.412 1.00 42.91 319 ALA A C 1
ATOM 2438 O O . ALA A 1 319 ? 46.156 -33.227 -57.900 1.00 42.91 319 ALA A O 1
ATOM 2439 N N . PRO A 1 320 ? 44.598 -34.171 -56.582 1.00 56.31 320 PRO A N 1
ATOM 2440 C CA . PRO A 1 320 ? 43.791 -32.976 -56.365 1.00 56.31 320 PRO A CA 1
ATOM 2441 C C . PRO A 1 320 ? 44.339 -32.095 -55.226 1.00 56.31 320 PRO A C 1
ATOM 2443 O O . PRO A 1 320 ? 44.632 -32.584 -54.139 1.00 56.31 320 PRO A O 1
ATOM 2446 N N . LEU A 1 321 ? 44.396 -30.780 -55.444 1.00 46.50 321 LEU A N 1
ATOM 2447 C CA . LEU A 1 321 ? 44.468 -29.754 -54.394 1.00 46.50 321 LEU A CA 1
ATOM 2448 C C . LEU A 1 321 ? 43.115 -29.031 -54.414 1.00 46.50 321 LEU A C 1
ATOM 2450 O O . LEU A 1 321 ? 42.769 -28.360 -55.377 1.00 46.50 321 LEU A O 1
ATOM 2454 N N . ALA A 1 322 ? 42.208 -29.393 -53.516 1.00 41.66 322 ALA A N 1
A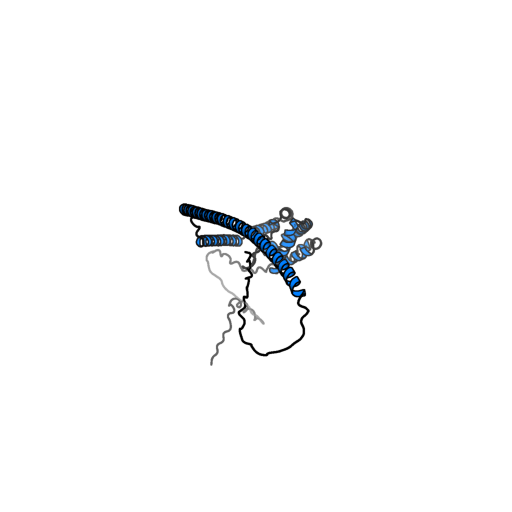TOM 2455 C CA . ALA A 1 322 ? 42.109 -28.864 -52.156 1.00 41.66 322 ALA A CA 1
ATOM 2456 C C . ALA A 1 322 ? 41.012 -27.793 -52.090 1.00 41.66 322 ALA A C 1
ATOM 2458 O O . ALA A 1 322 ? 41.207 -26.625 -52.399 1.00 41.66 322 ALA A O 1
ATOM 2459 N N . SER A 1 323 ? 39.829 -28.262 -51.691 1.00 51.12 323 SER A N 1
ATOM 2460 C CA . SER A 1 323 ? 38.998 -27.670 -50.641 1.00 51.12 323 SER A CA 1
ATOM 2461 C C . SER A 1 323 ? 39.350 -26.229 -50.237 1.00 51.12 323 SER A C 1
ATOM 2463 O O . SER A 1 323 ? 40.131 -26.012 -49.314 1.00 51.12 323 SER A O 1
ATOM 2465 N N . ALA A 1 324 ? 38.669 -25.254 -50.838 1.00 45.56 324 ALA A N 1
ATOM 2466 C CA . ALA A 1 324 ? 38.448 -23.949 -50.226 1.00 45.56 324 ALA A CA 1
ATOM 2467 C C . ALA A 1 324 ? 36.980 -23.868 -49.787 1.00 45.56 324 ALA A C 1
ATOM 2469 O O . ALA A 1 324 ? 36.112 -23.333 -50.474 1.00 45.56 324 ALA A O 1
ATOM 2470 N N . SER A 1 325 ? 36.704 -24.461 -48.626 1.00 47.16 325 SER A N 1
ATOM 2471 C CA . SER A 1 325 ? 35.495 -24.200 -47.851 1.00 47.16 325 SER A CA 1
ATOM 2472 C C . SER A 1 325 ? 35.553 -22.749 -47.363 1.00 47.16 325 SER A C 1
ATOM 2474 O O . SER A 1 325 ? 36.159 -22.454 -46.335 1.00 47.16 325 SER A O 1
ATOM 2476 N N . MET A 1 326 ? 34.942 -21.818 -48.100 1.00 42.50 326 MET A N 1
ATOM 2477 C CA . MET A 1 326 ? 34.607 -20.506 -47.546 1.00 42.50 326 MET A CA 1
ATOM 2478 C C . MET A 1 326 ? 33.407 -20.673 -46.618 1.00 42.50 326 MET A C 1
ATOM 2480 O O . MET A 1 326 ? 32.245 -20.575 -47.006 1.00 42.50 326 MET A O 1
ATOM 2484 N N . ARG A 1 327 ? 33.726 -20.941 -45.354 1.00 49.28 327 ARG A N 1
ATOM 2485 C CA . ARG A 1 327 ? 32.831 -20.799 -44.213 1.00 49.28 327 ARG A CA 1
ATOM 2486 C C . ARG A 1 327 ? 32.586 -19.301 -43.991 1.00 49.28 327 ARG A C 1
ATOM 2488 O O . ARG A 1 327 ? 33.287 -18.670 -43.205 1.00 49.28 327 ARG A O 1
ATOM 2495 N N . VAL A 1 328 ? 31.615 -18.716 -44.696 1.00 51.91 328 VAL A N 1
ATOM 2496 C CA . VAL A 1 328 ? 31.127 -17.370 -44.360 1.00 51.91 328 VAL A CA 1
ATOM 2497 C C . VAL A 1 328 ? 30.389 -17.481 -43.031 1.00 51.91 328 VAL A C 1
ATOM 2499 O O . VAL A 1 328 ? 29.363 -18.149 -42.917 1.00 51.91 328 VAL A O 1
ATOM 2502 N N . HIS A 1 329 ? 30.992 -16.886 -42.005 1.00 52.50 329 HIS A N 1
ATOM 2503 C CA . HIS A 1 329 ? 30.424 -16.746 -40.675 1.00 52.50 329 HIS A CA 1
ATOM 2504 C C . HIS A 1 329 ? 29.057 -16.066 -40.760 1.00 52.50 329 HIS A C 1
ATOM 2506 O O . HIS A 1 329 ? 28.939 -14.935 -41.227 1.00 52.50 329 HIS A O 1
ATOM 2512 N N . GLY A 1 330 ? 28.031 -16.753 -40.261 1.00 45.00 330 GLY A N 1
ATOM 2513 C CA . GLY A 1 330 ? 26.802 -16.106 -39.836 1.00 45.00 330 GLY A CA 1
ATOM 2514 C C . GLY A 1 330 ? 27.113 -15.228 -38.630 1.00 45.00 330 GLY A C 1
ATOM 2515 O O . GLY A 1 330 ? 27.214 -15.722 -37.508 1.00 45.00 330 GLY A O 1
ATOM 2516 N N . SER A 1 331 ? 27.274 -13.929 -38.865 1.00 49.56 331 SER A N 1
ATOM 2517 C CA . SER A 1 331 ? 27.214 -12.927 -37.808 1.00 49.56 331 SER A CA 1
ATOM 2518 C C . SER A 1 331 ? 25.796 -12.920 -37.244 1.00 49.56 331 SER A C 1
ATOM 2520 O O . SER A 1 331 ? 24.879 -12.343 -37.826 1.00 49.56 331 SER A O 1
ATOM 2522 N N . ARG A 1 332 ? 25.614 -13.589 -36.102 1.00 44.62 332 ARG A N 1
ATOM 2523 C CA . ARG A 1 332 ? 24.515 -13.299 -35.182 1.00 44.62 332 ARG A CA 1
ATOM 2524 C C . ARG A 1 332 ? 24.683 -11.854 -34.727 1.00 44.62 332 ARG A C 1
ATOM 2526 O O . ARG A 1 332 ? 25.575 -11.547 -33.943 1.00 44.62 332 ARG A O 1
ATOM 2533 N N . ILE A 1 333 ? 23.827 -10.982 -35.241 1.00 48.84 333 ILE A N 1
ATOM 2534 C CA . ILE A 1 333 ? 23.549 -9.690 -34.626 1.00 48.84 333 ILE A CA 1
ATOM 2535 C C . ILE A 1 333 ? 22.697 -10.007 -33.399 1.00 48.84 333 ILE A C 1
ATOM 2537 O O . ILE A 1 333 ? 21.516 -10.332 -33.510 1.00 48.84 333 ILE A O 1
ATOM 2541 N N . SER A 1 334 ? 23.341 -10.009 -32.237 1.00 45.69 334 SER A N 1
ATOM 2542 C CA . SER A 1 334 ? 22.669 -9.973 -30.946 1.00 45.69 334 SER A CA 1
ATOM 2543 C C . SER A 1 334 ? 22.064 -8.583 -30.797 1.00 45.69 334 SER A C 1
ATOM 2545 O O . SER A 1 334 ? 22.793 -7.598 -30.717 1.00 45.69 334 SER A O 1
ATOM 2547 N N . VAL A 1 335 ? 20.739 -8.517 -30.806 1.00 44.62 335 VAL A N 1
ATOM 2548 C CA . VAL A 1 335 ? 19.994 -7.352 -30.336 1.00 44.62 335 VAL A CA 1
ATOM 2549 C C . VAL A 1 335 ? 20.095 -7.358 -28.811 1.00 44.62 335 VAL A C 1
ATOM 2551 O O . VAL A 1 335 ? 19.694 -8.337 -28.179 1.00 44.62 335 VAL A O 1
ATOM 2554 N N . TRP A 1 336 ? 20.680 -6.300 -28.263 1.00 50.59 336 TRP A N 1
ATOM 2555 C CA . TRP A 1 336 ? 20.458 -5.806 -26.908 1.00 50.59 336 TRP A CA 1
ATOM 2556 C C . TRP A 1 336 ? 20.004 -4.359 -27.047 1.00 50.59 336 TRP A C 1
ATOM 2558 O O . TRP A 1 336 ? 20.588 -3.660 -27.909 1.00 50.59 336 TRP A O 1
#

Sequence (336 aa):
MVKGNLKSSASSTTRRKHAKKALGPPDQPDTPNRDKKPKAKEKGKGKREARVKMYIPPTKPGPAQPDPLDAMGLAHWLPPELLVVLQSLGKKAEVTKVHALEDLQAHWVKRCVNDDAVLYAVTDMLPVWVHAPHPNAVCLPPGASASSQPPSTHPSSQSPPLNTHISAFLADTAPTPQLEAILGTWCLAAHDIDKAVALSQKILDARLDLIRLRQTHPHPRLTLPLADQKLVDQVAEMQALNDDLEAAQRHMHTVKECIRASASAAERLRMESAHVSKRNAAIRTSHHLLSRLLCGASSWAVFLPPGRPSPATIRPLLAPLASASMRVHGSRISVW

Foldseek 3Di:
DDDDDDDDPDDDDDPDPPDPDPDDDDDDDDDDDDDDDDDDDDDDDPPPPPPPPPPPDDDDPPPDDPQPCVVVVCVVVADPVLVVLLVQLVDPDPVSVVVSLVCCVPPQLVCCQPDVVSVVNVLSCVVSVLPDCRLQDNLDDPDDDDDPDQPVSPSCVPHPVVVVSNVCCLVPPDDPVSSCSSVVSSVCSVPPVVVVVVVVVVVVVVVVVVVVVCVVCVPPPVPVVVVVVVVVVVVVVVVVVVVVVVVVVVVVVVVVVVVVVVVVVVVVVVVVVVVVVVVVVVVVVVVVVVVVVVVVVCVVVPDDDDDDDDDDDDDDDDDDDDDPPPPPDDPDPDDD

pLDDT: mean 70.98, std 21.48, range [27.88, 98.5]

Radius of gyration: 60.26 Å; chains: 1; bounding box: 97×78×196 Å

Organism: Pleurotus ostreatus (strain PC15) (NCBI:txid1137138)

Secondary structure (DSSP, 8-state):
-----------SSSSSSSSS------------------------------------PPPPPPPPPPPHHHHTTGGGTS-HHHHHHHHHHTSS-HHHHHHHHHHIIIIIITTTTT-HHHHHHHHHTHHHHHHSSHHHHHSS-SSSS-----GGG-GGGT-HHHHHHHHHHHHHT--HHHHHHHHHHHHHHHT-HHHHHHHHHHHHHHHHHHHHHHHHS------HHHHHHHHHHHHHHHHHHHHHHHHHHHHHHHHHHHHHHHHHHHHHHHHHHHHHHHHHHHHHHHHHHHHHHHHHHHGGG-----------------------------------